Protein AF-A0A5M3Z671-F1 (afdb_monomer)

Foldseek 3Di:
DDPQLVLLLVLLVCLLPDPPDDPPVDDPVLVVVCVVLVQAQPPDFLRGDPDLDSQPDDPDPDDDDDDDPDDPDDDDPPDDDPPPDQGSVNSDDPVSVVSLVVQLVVVCVVPVPSDSVVSNVVSSLSSVLSSCLCPHPLVVVLDVVSVVVVQVVQLVVLCVDPPDDNPPDDDPDDGPPVSSCSVVSSVVVSVVCNVVSNVVVVVVVVVVVVVVVVVVVVVVVVVVCVVVVD

Structure (mmCIF, N/CA/C/O backbone):
data_AF-A0A5M3Z671-F1
#
_entry.id   AF-A0A5M3Z671-F1
#
loop_
_atom_site.group_PDB
_atom_site.id
_atom_site.type_symbol
_atom_site.label_atom_id
_atom_site.label_alt_id
_atom_site.label_comp_id
_atom_site.label_asym_id
_atom_site.label_entity_id
_atom_site.label_seq_id
_atom_site.pdbx_PDB_ins_code
_atom_site.Cartn_x
_atom_site.Cartn_y
_atom_site.Cartn_z
_atom_site.occupancy
_atom_site.B_iso_or_equiv
_atom_site.auth_seq_id
_atom_site.auth_comp_id
_atom_site.auth_asym_id
_atom_site.auth_atom_id
_atom_site.pdbx_PDB_model_num
ATOM 1 N N . MET A 1 1 ? 21.595 8.968 3.523 1.00 54.44 1 MET A N 1
ATOM 2 C CA . MET A 1 1 ? 20.264 8.462 3.904 1.00 54.44 1 MET A CA 1
ATOM 3 C C . MET A 1 1 ? 20.036 7.232 3.055 1.00 54.44 1 MET A C 1
ATOM 5 O O . MET A 1 1 ? 20.144 7.345 1.839 1.00 54.44 1 MET A O 1
ATOM 9 N N . ASP A 1 2 ? 19.855 6.072 3.674 1.00 70.00 2 ASP A N 1
ATOM 10 C CA . ASP A 1 2 ? 19.789 4.802 2.948 1.00 70.00 2 ASP A CA 1
ATOM 11 C C . ASP A 1 2 ? 18.489 4.727 2.131 1.00 70.00 2 ASP A C 1
ATOM 13 O O . ASP A 1 2 ? 17.462 5.267 2.549 1.00 70.00 2 ASP A O 1
ATOM 17 N N . SER A 1 3 ? 18.517 4.065 0.966 1.00 69.62 3 SER A N 1
ATOM 18 C CA . SER A 1 3 ? 17.361 3.972 0.049 1.00 69.62 3 SER A CA 1
ATOM 19 C C . SER A 1 3 ? 16.096 3.452 0.745 1.00 69.62 3 SER A C 1
ATOM 21 O O . SER A 1 3 ? 14.997 3.921 0.460 1.00 69.62 3 SER A O 1
ATOM 23 N N . HIS A 1 4 ? 16.252 2.548 1.715 1.00 70.56 4 HIS A N 1
ATOM 24 C CA . HIS A 1 4 ? 15.152 2.033 2.525 1.00 70.56 4 HIS A CA 1
ATOM 25 C C . HIS A 1 4 ? 14.479 3.113 3.387 1.00 70.56 4 HIS A C 1
ATOM 27 O O . HIS A 1 4 ? 13.254 3.232 3.397 1.00 70.56 4 HIS A O 1
ATOM 33 N N . SER A 1 5 ? 15.275 3.929 4.078 1.00 71.81 5 SER A N 1
ATOM 34 C CA . SER A 1 5 ? 14.780 5.006 4.940 1.00 71.81 5 SER A CA 1
ATOM 35 C C . SER A 1 5 ? 14.094 6.108 4.132 1.00 71.81 5 SER A C 1
ATOM 37 O O . SER A 1 5 ? 13.112 6.692 4.590 1.00 71.81 5 SER A O 1
ATOM 39 N N . GLN A 1 6 ? 14.575 6.369 2.910 1.00 78.38 6 GLN A N 1
ATOM 40 C CA . GLN A 1 6 ? 13.922 7.308 1.998 1.00 78.38 6 GLN A CA 1
ATOM 41 C C . GLN A 1 6 ? 12.546 6.795 1.555 1.00 78.38 6 GLN A C 1
ATOM 43 O O . GLN A 1 6 ? 11.568 7.534 1.635 1.00 78.38 6 GLN A O 1
ATOM 48 N N . ASP A 1 7 ? 12.437 5.521 1.170 1.00 75.56 7 ASP A N 1
ATOM 49 C CA . ASP A 1 7 ? 11.158 4.926 0.765 1.00 75.56 7 ASP A CA 1
ATOM 50 C C . ASP A 1 7 ? 10.122 4.936 1.895 1.00 75.56 7 ASP A C 1
ATOM 52 O O . ASP A 1 7 ? 8.942 5.205 1.659 1.00 75.56 7 ASP A O 1
ATOM 56 N N . GLN A 1 8 ? 10.551 4.656 3.130 1.00 77.62 8 GLN A N 1
ATOM 57 C CA . GLN A 1 8 ? 9.686 4.739 4.309 1.00 77.62 8 GLN A CA 1
ATOM 58 C C . GLN A 1 8 ? 9.223 6.175 4.574 1.00 77.62 8 GLN A C 1
ATOM 60 O O . GLN A 1 8 ? 8.041 6.386 4.841 1.00 77.62 8 GLN A O 1
ATOM 65 N N . SER A 1 9 ? 10.127 7.154 4.474 1.00 84.50 9 SER A N 1
ATOM 66 C CA . SER A 1 9 ? 9.809 8.577 4.644 1.00 84.50 9 SER A CA 1
ATOM 67 C C . SER A 1 9 ? 8.790 9.058 3.608 1.00 84.50 9 SER A C 1
ATOM 69 O O . SER A 1 9 ? 7.786 9.691 3.948 1.00 84.50 9 SER A O 1
ATOM 71 N N . ASP A 1 10 ? 8.990 8.687 2.345 1.00 85.06 10 ASP A N 1
ATOM 72 C CA . ASP A 1 10 ? 8.076 9.040 1.270 1.00 85.06 10 ASP A CA 1
ATOM 73 C C . ASP A 1 10 ? 6.706 8.370 1.437 1.00 85.06 10 ASP A C 1
ATOM 75 O O . ASP A 1 10 ? 5.675 9.022 1.263 1.00 85.06 10 ASP A O 1
ATOM 79 N N . ALA A 1 11 ? 6.677 7.077 1.783 1.00 86.31 11 ALA A N 1
ATOM 80 C CA . ALA A 1 11 ? 5.436 6.350 2.045 1.00 86.31 11 ALA A CA 1
ATOM 81 C C . ALA A 1 11 ? 4.646 6.984 3.196 1.00 86.31 11 ALA A C 1
ATOM 83 O O . ALA A 1 11 ? 3.422 7.089 3.134 1.00 86.31 11 ALA A O 1
ATOM 84 N N . LEU A 1 12 ? 5.351 7.459 4.221 1.00 89.06 12 LEU A N 1
ATOM 85 C CA . LEU A 1 12 ? 4.772 8.142 5.366 1.00 89.06 12 LEU A CA 1
ATOM 86 C C . LEU A 1 12 ? 4.187 9.504 4.977 1.00 89.06 12 LEU A C 1
ATOM 88 O O . LEU A 1 12 ? 3.052 9.819 5.342 1.00 89.06 12 LEU A O 1
ATOM 92 N N . ALA A 1 13 ? 4.921 10.307 4.203 1.00 90.50 13 ALA A N 1
ATOM 93 C CA . ALA A 1 13 ? 4.413 11.568 3.666 1.00 90.50 13 ALA A CA 1
ATOM 94 C C . ALA A 1 13 ? 3.175 11.358 2.777 1.00 90.50 13 ALA A C 1
ATOM 96 O O . ALA A 1 13 ? 2.188 12.091 2.897 1.00 90.50 13 ALA A O 1
ATOM 97 N N . GLU A 1 14 ? 3.206 10.338 1.922 1.00 91.31 14 GLU A N 1
ATOM 98 C CA . GLU A 1 14 ? 2.108 9.980 1.028 1.00 91.31 14 GLU A CA 1
ATOM 99 C C . GLU A 1 14 ? 0.867 9.530 1.812 1.00 91.31 14 GLU A C 1
ATOM 101 O O . GLU A 1 14 ? -0.219 10.062 1.599 1.00 91.31 14 GLU A O 1
ATOM 106 N N . ALA A 1 15 ? 1.016 8.616 2.773 1.00 92.94 15 ALA A N 1
ATOM 107 C CA . ALA A 1 15 ? -0.099 8.100 3.565 1.00 92.94 15 ALA A CA 1
ATOM 108 C C . ALA A 1 15 ? -0.761 9.180 4.431 1.00 92.94 15 ALA A C 1
ATOM 110 O O . ALA A 1 15 ? -1.987 9.281 4.479 1.00 92.94 15 ALA A O 1
ATOM 111 N N . LEU A 1 16 ? 0.033 10.031 5.090 1.00 92.62 16 LEU A N 1
ATOM 112 C CA . LEU A 1 16 ? -0.497 11.091 5.954 1.00 92.62 16 LEU A CA 1
ATOM 113 C C . LEU A 1 16 ? -1.167 12.234 5.176 1.00 92.62 16 LEU A C 1
ATOM 115 O O . LEU A 1 16 ? -1.936 12.996 5.760 1.00 92.62 16 LEU A O 1
ATOM 119 N N . SER A 1 17 ? -0.883 12.367 3.877 1.00 92.38 17 SER A N 1
ATOM 120 C CA . SER A 1 17 ? -1.559 13.313 2.978 1.00 92.38 17 SER A CA 1
ATOM 121 C C . SER A 1 17 ? -2.669 12.667 2.144 1.00 92.38 17 SER A C 1
ATOM 123 O O . SER A 1 17 ? -3.425 13.368 1.470 1.00 92.38 17 SER A O 1
ATOM 125 N N . CYS A 1 18 ? -2.802 11.341 2.192 1.00 91.69 18 CYS A N 1
ATOM 126 C CA . CYS A 1 18 ? -3.768 10.611 1.394 1.00 91.69 18 CYS A CA 1
ATOM 127 C C . CYS A 1 18 ? -5.195 10.820 1.918 1.00 91.69 18 CYS A C 1
ATOM 129 O O . CYS A 1 18 ? -5.519 10.512 3.062 1.00 91.69 18 CYS A O 1
ATOM 131 N N . THR A 1 19 ? -6.069 11.291 1.031 1.00 89.38 19 THR A N 1
ATOM 132 C CA . THR A 1 19 ? -7.510 11.479 1.278 1.00 89.38 19 THR A CA 1
ATOM 133 C C . THR A 1 19 ? -8.377 10.495 0.498 1.00 89.38 19 THR A C 1
ATOM 135 O O . THR A 1 19 ? -9.600 10.521 0.592 1.00 89.38 19 THR A O 1
ATOM 138 N N . THR A 1 20 ? -7.757 9.626 -0.303 1.00 87.06 20 THR A N 1
ATOM 139 C CA . THR A 1 20 ? -8.482 8.739 -1.222 1.00 87.06 20 THR A CA 1
ATOM 140 C C . THR A 1 20 ? -8.691 7.346 -0.638 1.00 87.06 20 THR A C 1
ATOM 142 O O . THR A 1 20 ? -9.612 6.632 -1.041 1.00 87.06 20 THR A O 1
ATOM 145 N N . CYS A 1 21 ? -7.802 6.880 0.239 1.00 90.56 21 CYS A N 1
ATOM 146 C CA . CYS A 1 21 ? -7.889 5.554 0.847 1.00 90.56 21 CYS A CA 1
ATOM 147 C C . CYS A 1 21 ? -9.024 5.501 1.867 1.00 90.56 21 CYS A C 1
ATOM 149 O O . CYS A 1 21 ? -9.072 6.289 2.804 1.00 90.56 21 CYS A O 1
ATOM 151 N N . THR A 1 22 ? -9.914 4.529 1.695 1.00 86.31 22 THR A N 1
ATOM 152 C CA . THR A 1 22 ? -11.041 4.274 2.591 1.00 86.31 22 THR A CA 1
ATOM 153 C C . THR A 1 22 ? -10.920 2.846 3.107 1.00 86.31 22 THR A C 1
ATOM 155 O O . THR A 1 22 ? -11.235 1.897 2.392 1.00 86.31 22 THR A O 1
ATOM 158 N N . LEU A 1 23 ? -10.424 2.682 4.334 1.00 86.88 23 LEU A N 1
ATOM 159 C CA . LEU A 1 23 ? -10.259 1.372 4.975 1.00 86.88 23 LEU A CA 1
ATOM 160 C C . LEU A 1 23 ? -11.557 0.958 5.685 1.00 86.88 23 LEU A C 1
ATOM 162 O O . LEU A 1 23 ? -11.585 0.864 6.914 1.00 86.88 23 LEU A O 1
ATOM 166 N N . THR A 1 24 ? -12.655 0.832 4.935 1.00 83.12 24 THR A N 1
ATOM 167 C CA . THR A 1 24 ? -14.003 0.565 5.480 1.00 83.12 24 THR A CA 1
ATOM 168 C C . THR A 1 24 ? -14.173 -0.867 5.962 1.00 83.12 24 THR A C 1
ATOM 170 O O . THR A 1 24 ? -14.856 -1.09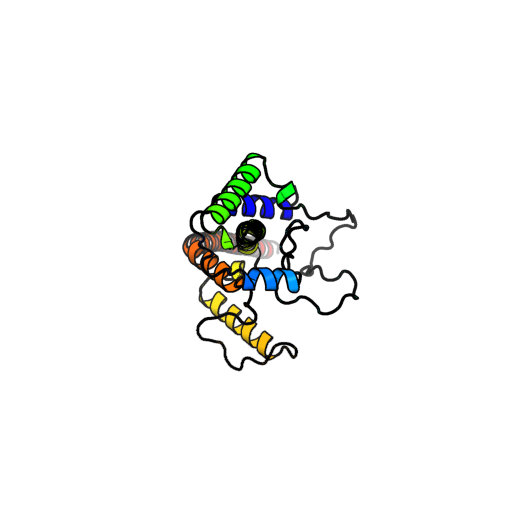4 6.953 1.00 83.12 24 THR A O 1
ATOM 173 N N . ASP A 1 25 ? -13.509 -1.817 5.305 1.00 84.88 25 ASP A N 1
ATOM 174 C CA . ASP A 1 25 ? -13.660 -3.249 5.590 1.00 84.88 25 ASP A CA 1
ATOM 175 C C . ASP A 1 25 ? -12.704 -3.724 6.698 1.00 84.88 25 ASP A C 1
ATOM 177 O O . ASP A 1 25 ? -12.708 -4.889 7.091 1.00 84.88 25 ASP A O 1
ATOM 181 N N . LEU A 1 26 ? -11.855 -2.824 7.206 1.00 88.81 26 LEU A N 1
ATOM 182 C CA . LEU A 1 26 ? -10.914 -3.123 8.275 1.00 88.81 26 LEU A CA 1
ATOM 183 C C . LEU A 1 26 ? -11.657 -3.155 9.617 1.00 88.81 26 LEU A C 1
ATOM 185 O O . LEU A 1 26 ? -12.106 -2.124 10.113 1.00 88.81 26 LEU A O 1
ATOM 189 N N . THR A 1 27 ? -11.775 -4.343 10.208 1.00 90.44 27 THR A N 1
ATOM 190 C CA . THR A 1 27 ? -12.539 -4.576 11.445 1.00 90.44 27 THR A CA 1
ATOM 191 C C . THR A 1 27 ? -11.641 -4.803 12.661 1.00 90.44 27 THR A C 1
ATOM 193 O O . THR A 1 27 ? -10.478 -5.197 12.531 1.00 90.44 27 THR A O 1
ATOM 196 N N . ARG A 1 28 ? -12.207 -4.661 13.871 1.00 89.44 28 ARG A N 1
ATOM 197 C CA . ARG A 1 28 ? -11.523 -5.023 15.129 1.00 89.44 28 ARG A CA 1
ATOM 198 C C . ARG A 1 28 ? -11.064 -6.479 15.150 1.00 89.44 28 ARG A C 1
ATOM 200 O O . ARG A 1 28 ? -10.005 -6.774 15.686 1.00 89.44 28 ARG A O 1
ATOM 207 N N . ALA A 1 29 ? -11.838 -7.382 14.549 1.00 89.94 29 ALA A N 1
ATOM 208 C CA . ALA A 1 29 ? -11.466 -8.790 14.443 1.00 89.94 29 ALA A CA 1
ATOM 209 C C . ALA A 1 29 ? -10.167 -8.975 13.641 1.00 89.94 29 ALA A C 1
ATOM 211 O O . ALA A 1 29 ? -9.304 -9.750 14.044 1.00 89.94 29 ALA A O 1
ATOM 212 N N . THR A 1 30 ? -9.994 -8.208 12.558 1.00 89.38 30 THR A N 1
ATOM 213 C CA . THR A 1 30 ? -8.759 -8.219 11.752 1.00 89.38 30 THR A CA 1
ATOM 214 C C . THR A 1 30 ? -7.570 -7.722 12.574 1.00 89.38 30 THR A C 1
ATOM 216 O O . THR A 1 30 ? -6.525 -8.363 12.600 1.00 89.38 30 THR A O 1
ATOM 219 N N . TYR A 1 31 ? -7.755 -6.624 13.314 1.00 91.31 31 TYR A N 1
ATOM 220 C CA . TYR A 1 31 ? -6.751 -6.095 14.242 1.00 91.31 31 TYR A CA 1
ATOM 221 C C . TYR A 1 31 ? -6.316 -7.122 15.296 1.00 91.31 31 TYR A C 1
ATOM 223 O O . TYR A 1 31 ? -5.123 -7.370 15.455 1.00 91.31 31 TYR A O 1
ATOM 231 N N . LEU A 1 32 ? -7.269 -7.755 15.986 1.00 90.88 32 LEU A N 1
ATOM 232 C CA . LEU A 1 32 ? -6.966 -8.758 17.009 1.00 90.88 32 LEU A CA 1
ATOM 233 C C . LEU A 1 32 ? -6.250 -9.975 16.416 1.00 90.88 32 LEU A C 1
ATOM 235 O O . LEU A 1 32 ? -5.324 -10.494 17.032 1.00 90.88 32 LEU A O 1
ATOM 239 N N . LYS A 1 33 ? -6.629 -10.394 15.203 1.00 89.00 33 LYS A N 1
ATOM 240 C CA . LYS A 1 33 ? -5.937 -11.468 14.487 1.00 89.00 33 LYS A CA 1
ATOM 241 C C . LYS A 1 33 ? -4.485 -11.091 14.172 1.00 89.00 33 LYS A C 1
ATOM 243 O O . LYS A 1 33 ? -3.603 -11.917 14.379 1.00 89.00 33 LYS A O 1
ATOM 248 N N . HIS A 1 34 ? -4.241 -9.860 13.717 1.00 89.62 34 HIS A N 1
ATOM 249 C CA . HIS A 1 34 ? -2.891 -9.362 13.426 1.00 89.62 34 HIS A CA 1
ATOM 250 C C . HIS A 1 34 ? -2.019 -9.195 14.672 1.00 89.62 34 HIS A C 1
ATOM 252 O O . HIS A 1 34 ? -0.811 -9.399 14.608 1.00 89.62 34 HIS A O 1
ATOM 258 N N . LEU A 1 35 ? -2.613 -8.854 15.816 1.00 89.25 35 LEU A N 1
ATOM 259 C CA . LEU A 1 35 ? -1.903 -8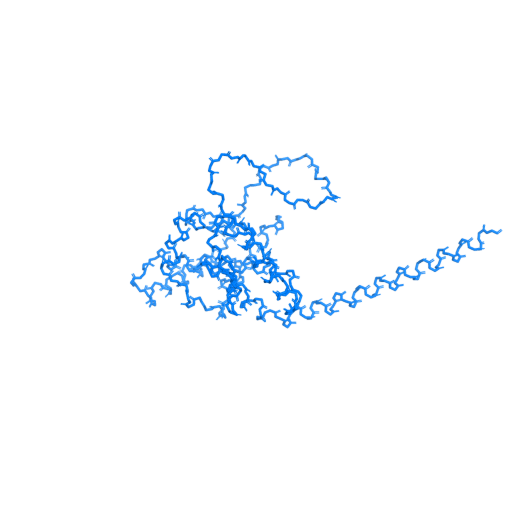.911 17.093 1.00 89.25 35 LEU A CA 1
ATOM 260 C C . LEU A 1 35 ? -1.543 -10.354 17.460 1.00 89.25 35 LEU A C 1
ATOM 262 O O . LEU A 1 35 ? -0.408 -10.636 17.828 1.00 89.25 35 LEU A O 1
ATOM 266 N N . GLN A 1 36 ? -2.510 -11.270 17.359 1.00 88.00 36 GLN A N 1
ATOM 267 C CA . GLN A 1 36 ? -2.347 -12.654 17.799 1.00 88.00 36 GLN A CA 1
ATOM 268 C C . GLN A 1 36 ? -1.292 -13.409 16.989 1.00 88.00 36 GLN A C 1
ATOM 270 O O . GLN A 1 36 ? -0.534 -14.191 17.557 1.00 88.00 36 GLN A O 1
ATOM 275 N N . ASN A 1 37 ? -1.251 -13.200 15.673 1.00 82.94 37 ASN A N 1
ATOM 276 C CA . ASN A 1 37 ? -0.267 -13.853 14.818 1.00 82.94 37 ASN A CA 1
ATOM 277 C C . ASN A 1 37 ? 1.082 -13.118 14.777 1.00 82.94 37 ASN A C 1
ATOM 279 O O . ASN A 1 37 ? 2.002 -13.626 14.155 1.00 82.94 37 ASN A O 1
ATOM 283 N N . GLY A 1 38 ? 1.220 -11.963 15.438 1.00 84.94 38 GLY A N 1
ATOM 284 C CA . GLY A 1 38 ? 2.462 -11.188 15.459 1.00 84.94 38 GLY A CA 1
ATOM 285 C C . GLY A 1 38 ? 2.715 -10.354 14.201 1.00 84.94 38 GLY A C 1
ATOM 286 O O . GLY A 1 38 ? 3.807 -9.810 14.049 1.00 84.94 38 GLY A O 1
ATOM 287 N N . LEU A 1 39 ? 1.729 -10.217 13.305 1.00 86.56 39 LEU A N 1
ATOM 288 C CA . LEU A 1 39 ? 1.848 -9.333 12.144 1.00 86.56 39 LEU A CA 1
ATOM 289 C C . LEU A 1 39 ? 1.886 -7.859 12.519 1.00 86.56 39 LEU A C 1
ATOM 291 O O . LEU A 1 39 ? 2.575 -7.078 11.866 1.00 86.56 39 LEU A O 1
ATOM 295 N N . TYR A 1 40 ? 1.115 -7.483 13.535 1.00 89.50 40 TYR A N 1
ATOM 296 C CA . TYR A 1 40 ? 1.063 -6.130 14.058 1.00 89.50 40 TYR A CA 1
ATOM 297 C C . TYR A 1 40 ? 1.553 -6.122 15.498 1.00 89.50 40 TYR A C 1
ATOM 299 O O . TYR A 1 40 ? 1.034 -6.850 16.342 1.00 89.50 40 TYR A O 1
ATOM 307 N N . ASN A 1 41 ? 2.511 -5.254 15.793 1.00 89.00 41 ASN A N 1
ATOM 308 C CA . ASN A 1 41 ? 2.948 -4.977 17.145 1.00 89.00 41 ASN A CA 1
ATOM 309 C C . ASN A 1 41 ? 3.110 -3.459 17.334 1.00 89.00 41 ASN A C 1
ATOM 311 O O . ASN A 1 41 ? 4.040 -2.875 16.781 1.00 89.00 41 ASN A O 1
ATOM 315 N N . PRO A 1 42 ? 2.254 -2.806 18.143 1.00 86.00 42 PRO A N 1
ATOM 316 C CA . PRO A 1 42 ? 2.282 -1.352 18.325 1.00 86.00 42 PRO A CA 1
ATOM 317 C C . PRO A 1 42 ? 3.524 -0.846 19.078 1.00 86.00 42 PRO A C 1
ATOM 319 O O . PRO A 1 42 ? 3.745 0.365 19.145 1.00 86.00 42 PRO A O 1
ATOM 322 N N . LEU A 1 43 ? 4.296 -1.754 19.686 1.00 84.81 43 LEU A N 1
ATOM 323 C CA . LEU A 1 43 ? 5.554 -1.448 20.367 1.00 84.81 43 LEU A CA 1
ATOM 324 C C . LEU A 1 43 ? 6.763 -1.536 19.430 1.00 84.81 43 LEU A C 1
ATOM 326 O O . LEU A 1 43 ? 7.832 -1.044 19.780 1.00 84.81 43 LEU A O 1
ATOM 330 N N . HIS A 1 44 ? 6.603 -2.161 18.262 1.00 82.31 44 HIS A N 1
ATOM 331 C CA . HIS A 1 44 ? 7.630 -2.178 17.233 1.00 82.31 44 HIS A CA 1
ATOM 332 C C . HIS A 1 44 ? 7.476 -0.993 16.297 1.00 82.31 44 HIS A C 1
ATOM 334 O O . HIS A 1 44 ? 6.395 -0.431 16.115 1.00 82.31 44 HIS A O 1
ATOM 340 N N . ASP A 1 45 ? 8.591 -0.635 15.678 1.00 75.00 45 ASP A N 1
ATOM 341 C CA . ASP A 1 45 ? 8.612 0.387 14.661 1.00 75.00 45 ASP A CA 1
ATOM 342 C C . ASP A 1 45 ? 9.574 -0.035 13.536 1.00 75.00 45 ASP A C 1
ATOM 344 O O . ASP A 1 45 ? 10.782 -0.112 13.771 1.00 75.00 45 ASP A O 1
ATOM 348 N N . PRO A 1 46 ? 9.072 -0.369 12.334 1.00 83.62 46 PRO A N 1
ATOM 349 C CA . PRO A 1 46 ? 7.671 -0.298 11.905 1.00 83.62 46 PRO A CA 1
ATOM 350 C C . PRO A 1 46 ? 6.749 -1.277 12.665 1.00 83.62 46 PRO A C 1
ATOM 352 O O . PRO A 1 46 ? 7.189 -2.358 13.057 1.00 83.62 46 PRO A O 1
ATOM 355 N N . PRO A 1 47 ? 5.465 -0.922 12.868 1.00 86.44 47 PRO A N 1
ATOM 356 C CA . PRO A 1 47 ? 4.542 -1.718 13.674 1.00 86.44 47 PRO A CA 1
ATOM 357 C C . PRO A 1 47 ? 3.990 -2.938 12.930 1.00 86.44 47 PRO A C 1
ATOM 359 O O . PRO A 1 47 ? 3.459 -3.845 13.561 1.00 86.44 47 PRO A O 1
ATOM 362 N N . PHE A 1 48 ? 4.109 -2.977 11.601 1.00 87.44 48 PHE A N 1
ATOM 363 C CA . PHE A 1 48 ? 3.869 -4.180 10.809 1.00 87.44 48 PHE A CA 1
ATOM 364 C C . PHE A 1 48 ? 5.196 -4.820 10.439 1.00 87.44 48 PHE A C 1
ATOM 366 O O . PHE A 1 48 ? 6.123 -4.124 10.013 1.00 87.44 48 PHE A O 1
ATOM 373 N N . THR A 1 49 ? 5.270 -6.142 10.559 1.00 79.50 49 THR A N 1
ATOM 374 C CA . THR A 1 49 ? 6.419 -6.902 10.070 1.00 79.50 49 THR A CA 1
ATOM 375 C C . THR A 1 49 ? 6.545 -6.716 8.559 1.00 79.50 49 THR A C 1
ATOM 377 O O . THR A 1 49 ? 5.615 -6.968 7.792 1.00 79.50 49 THR A O 1
ATOM 380 N N . ILE A 1 50 ? 7.700 -6.211 8.118 1.00 65.19 50 ILE A N 1
ATOM 381 C CA . ILE A 1 50 ? 8.001 -6.068 6.695 1.00 65.19 50 ILE A CA 1
ATOM 382 C C . ILE A 1 50 ? 8.419 -7.445 6.193 1.00 65.19 50 ILE A C 1
ATOM 384 O O . ILE A 1 50 ? 9.592 -7.802 6.224 1.00 65.19 50 ILE A O 1
ATOM 388 N N . THR A 1 51 ? 7.452 -8.233 5.747 1.00 57.53 51 THR A N 1
ATOM 389 C CA . THR A 1 51 ? 7.718 -9.415 4.932 1.00 57.53 51 THR A CA 1
ATOM 390 C C . THR A 1 51 ? 7.040 -9.214 3.578 1.00 57.53 51 THR A C 1
ATOM 392 O O . THR A 1 51 ? 5.956 -8.635 3.476 1.00 57.53 51 THR A O 1
ATOM 395 N N . ASN A 1 52 ? 7.669 -9.692 2.502 1.00 45.72 52 ASN A N 1
ATOM 396 C CA . ASN A 1 52 ? 7.057 -9.663 1.165 1.00 45.72 52 ASN A CA 1
ATOM 397 C C . ASN A 1 52 ? 5.852 -10.620 1.059 1.00 45.72 52 ASN A C 1
ATOM 399 O O . ASN A 1 52 ? 5.091 -10.567 0.090 1.00 45.72 52 ASN A O 1
ATOM 403 N N . ASN A 1 53 ? 5.661 -11.467 2.075 1.00 46.03 53 ASN A N 1
ATOM 404 C CA . ASN A 1 53 ? 4.496 -12.308 2.275 1.00 46.03 53 ASN A CA 1
ATOM 405 C C . ASN A 1 53 ? 4.042 -12.219 3.747 1.00 46.03 53 ASN A C 1
ATOM 407 O O . ASN A 1 53 ? 4.536 -12.996 4.569 1.00 46.03 53 ASN A O 1
ATOM 411 N N . PRO A 1 54 ? 3.121 -11.300 4.102 1.00 43.09 54 PRO A N 1
ATOM 412 C CA . PRO A 1 54 ? 2.669 -11.119 5.486 1.00 43.09 54 PRO A CA 1
ATOM 413 C C . PRO A 1 54 ? 2.040 -12.387 6.080 1.00 43.09 54 PRO A C 1
ATOM 415 O O . PRO A 1 54 ? 1.909 -12.503 7.288 1.00 43.09 54 PRO A O 1
ATOM 418 N N . GLU A 1 55 ? 1.663 -13.375 5.269 1.00 47.41 55 GLU A N 1
ATOM 419 C CA . GLU A 1 55 ? 1.065 -14.611 5.779 1.00 47.41 55 GLU A CA 1
ATOM 420 C C . GLU A 1 55 ? 2.053 -15.791 5.858 1.00 47.41 55 GLU A C 1
ATOM 422 O O . GLU A 1 55 ? 1.730 -16.805 6.468 1.00 47.41 55 GLU A O 1
ATOM 427 N N . ALA A 1 56 ? 3.294 -15.641 5.372 1.00 42.81 56 ALA A N 1
ATOM 428 C CA . ALA A 1 56 ? 4.388 -16.572 5.670 1.00 42.81 56 ALA A CA 1
ATOM 429 C C . ALA A 1 56 ? 5.074 -16.180 6.985 1.00 42.81 56 ALA A C 1
ATOM 431 O O . ALA A 1 56 ? 6.232 -15.769 7.006 1.00 42.81 56 ALA A O 1
ATOM 432 N N . LEU A 1 57 ? 4.348 -16.277 8.098 1.00 39.38 57 LEU A N 1
ATOM 433 C CA . LEU A 1 57 ? 4.998 -16.339 9.402 1.00 39.38 57 LEU A CA 1
ATOM 434 C C . LEU A 1 57 ? 5.287 -17.809 9.727 1.00 39.38 57 LEU A C 1
ATOM 436 O O . LEU A 1 57 ? 4.357 -18.620 9.730 1.00 39.38 57 LEU A O 1
ATOM 440 N N . PRO A 1 58 ? 6.548 -18.180 10.006 1.00 34.97 58 PRO A N 1
ATOM 441 C CA . PRO A 1 58 ? 6.863 -19.530 10.425 1.00 34.97 58 PRO A CA 1
ATOM 442 C C . PRO A 1 58 ? 6.291 -19.750 11.827 1.00 34.97 58 PRO A C 1
ATOM 444 O O . PRO A 1 58 ? 6.673 -19.080 12.789 1.00 34.97 58 PRO A O 1
ATOM 447 N N . LEU A 1 59 ? 5.413 -20.745 11.975 1.00 34.72 59 LEU A N 1
ATOM 448 C CA . LEU A 1 59 ? 5.298 -21.457 13.245 1.00 34.72 59 LEU A CA 1
ATOM 449 C C . LEU A 1 59 ? 6.639 -22.163 13.490 1.00 34.72 59 LEU A C 1
ATOM 451 O O . LEU A 1 59 ? 6.792 -23.325 13.139 1.00 34.72 59 LEU A O 1
ATOM 455 N N . SER A 1 60 ? 7.624 -21.453 14.033 1.00 31.66 60 SER A N 1
ATOM 456 C CA . SER A 1 60 ? 8.661 -21.981 14.924 1.00 31.66 60 SER A CA 1
ATOM 457 C C . SER A 1 60 ? 9.729 -20.913 15.141 1.00 31.66 60 SER A C 1
ATOM 459 O O . SER A 1 60 ? 10.534 -20.603 14.265 1.00 31.66 60 SER A O 1
ATOM 461 N N . SER A 1 61 ? 9.774 -20.395 16.366 1.00 37.44 61 SER A N 1
ATOM 462 C CA . SER A 1 61 ? 11.027 -19.971 16.973 1.00 37.44 61 SER A CA 1
ATOM 463 C C . SER A 1 61 ? 12.014 -21.139 16.909 1.00 37.44 61 SER A C 1
ATOM 465 O O . SER A 1 61 ? 11.842 -22.087 17.672 1.00 37.44 61 SER A O 1
ATOM 467 N N . SER A 1 62 ? 13.002 -21.073 16.008 1.00 32.06 62 SER A N 1
ATOM 468 C CA . SER A 1 62 ? 14.350 -21.670 16.124 1.00 32.06 62 SER A CA 1
ATOM 469 C C . SER A 1 62 ? 14.965 -22.036 14.761 1.00 32.06 62 SER A C 1
ATOM 471 O O . SER A 1 62 ? 15.354 -23.180 14.560 1.00 32.06 62 SER A O 1
ATOM 473 N N . LEU A 1 63 ? 15.141 -21.077 13.850 1.00 31.25 63 LEU A N 1
ATOM 474 C CA . LEU A 1 63 ? 16.240 -21.098 12.872 1.00 31.25 63 LEU A CA 1
ATOM 475 C C . LEU A 1 63 ? 16.735 -19.655 12.676 1.00 31.25 63 LEU A C 1
ATOM 477 O O . LEU A 1 63 ? 15.946 -18.719 12.744 1.00 31.25 63 LEU A O 1
ATOM 481 N N . GLY A 1 64 ? 18.055 -19.490 12.573 1.00 28.05 64 GLY A N 1
ATOM 482 C CA . GLY A 1 64 ? 18.763 -18.204 12.568 1.00 28.05 64 GLY A CA 1
ATOM 483 C C . GLY A 1 64 ? 18.516 -17.313 11.335 1.00 28.05 64 GLY A C 1
ATOM 484 O O . GLY A 1 64 ? 17.615 -17.579 10.547 1.00 28.05 64 GLY A O 1
ATOM 485 N N . PRO A 1 65 ? 19.303 -16.232 11.177 1.00 40.94 65 PRO A N 1
ATOM 486 C CA . PRO A 1 65 ? 19.025 -15.155 10.229 1.00 40.94 65 PRO A CA 1
ATOM 487 C C . PRO A 1 65 ? 19.415 -15.537 8.793 1.00 40.94 65 PRO A C 1
ATOM 489 O O . PRO A 1 65 ? 20.589 -15.458 8.449 1.00 40.94 65 PRO A O 1
ATOM 492 N N . LEU A 1 66 ? 18.437 -15.931 7.976 1.00 39.50 66 LEU A N 1
ATOM 493 C CA . LEU A 1 66 ? 18.497 -16.139 6.518 1.00 39.50 66 LEU A CA 1
ATOM 494 C C . LEU A 1 66 ? 17.046 -15.936 6.007 1.00 39.50 66 LEU A C 1
ATOM 496 O O . LEU A 1 66 ? 16.125 -16.410 6.663 1.00 39.50 66 LEU A O 1
ATOM 500 N N . ASP A 1 67 ? 16.711 -15.160 4.974 1.00 34.91 67 ASP A N 1
ATOM 501 C CA . ASP A 1 67 ? 17.393 -14.935 3.701 1.00 34.91 67 ASP A CA 1
ATOM 502 C C . ASP A 1 67 ? 17.289 -13.465 3.240 1.00 34.91 67 ASP A C 1
ATOM 504 O O . ASP A 1 67 ? 16.197 -12.912 3.083 1.00 34.91 67 ASP A O 1
ATOM 508 N N . ASP A 1 68 ? 18.440 -12.847 2.970 1.00 39.44 68 ASP A N 1
ATOM 509 C CA . ASP A 1 68 ? 18.529 -11.765 1.993 1.00 39.44 68 ASP A CA 1
ATOM 510 C C . ASP A 1 68 ? 18.429 -12.411 0.600 1.00 39.44 68 ASP A C 1
ATOM 512 O O . ASP A 1 68 ? 19.388 -13.022 0.124 1.00 39.44 68 ASP A O 1
ATOM 516 N N . ASP A 1 69 ? 17.275 -12.278 -0.059 1.00 36.12 69 ASP A N 1
ATOM 517 C CA . ASP A 1 69 ? 17.100 -12.604 -1.481 1.00 36.12 69 ASP A CA 1
ATOM 518 C C . ASP A 1 69 ? 17.915 -11.617 -2.342 1.00 36.12 69 ASP A C 1
ATOM 520 O O . ASP A 1 69 ? 17.408 -10.655 -2.927 1.00 36.12 69 ASP A O 1
ATOM 524 N N . VAL A 1 70 ? 19.228 -11.840 -2.388 1.00 36.47 70 VAL A N 1
ATOM 525 C CA . VAL A 1 70 ? 20.174 -11.176 -3.283 1.00 36.47 70 VAL A CA 1
ATOM 526 C C . VAL A 1 70 ? 20.097 -11.853 -4.651 1.00 36.47 70 VAL A C 1
ATOM 528 O O . VAL A 1 70 ? 20.366 -13.045 -4.790 1.00 36.47 70 VAL A O 1
ATOM 531 N N . ALA A 1 71 ? 19.774 -11.079 -5.690 1.00 34.84 71 ALA A N 1
ATOM 532 C CA . ALA A 1 71 ? 20.020 -11.485 -7.072 1.00 34.84 71 ALA A CA 1
ATOM 533 C C . ALA A 1 71 ? 21.521 -11.799 -7.250 1.00 34.84 71 ALA A C 1
ATOM 535 O O . ALA A 1 71 ? 22.353 -10.998 -6.810 1.00 34.84 71 ALA A O 1
ATOM 536 N N . PRO A 1 72 ? 21.908 -12.920 -7.883 1.00 42.12 72 PRO A N 1
ATOM 537 C CA . PRO A 1 72 ? 23.310 -13.278 -7.998 1.00 42.12 72 PRO A CA 1
ATOM 538 C C . PRO A 1 72 ? 23.938 -12.381 -9.067 1.00 42.12 72 PRO A C 1
ATOM 540 O O . PRO A 1 72 ? 23.751 -12.659 -10.242 1.00 42.12 72 PRO A O 1
ATOM 543 N N . ASP A 1 73 ? 24.564 -11.265 -8.666 1.00 37.97 73 ASP A N 1
ATOM 544 C CA . ASP A 1 73 ? 25.739 -10.675 -9.352 1.00 37.97 73 ASP A CA 1
ATOM 545 C C . ASP A 1 73 ? 26.307 -9.373 -8.742 1.00 37.97 73 ASP A C 1
ATOM 547 O O . ASP A 1 73 ? 26.975 -8.594 -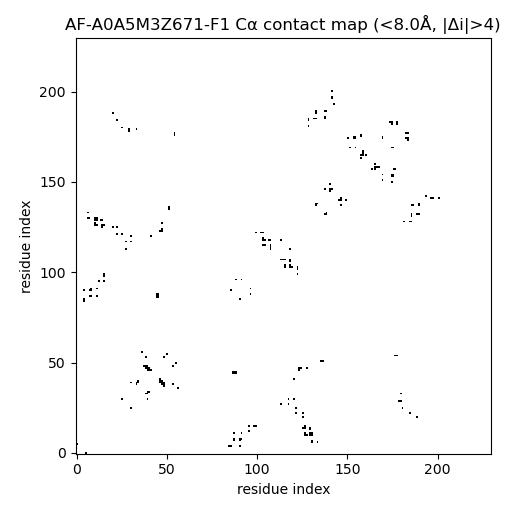9.420 1.00 37.97 73 ASP A O 1
ATOM 551 N N . THR A 1 74 ? 26.172 -9.133 -7.435 1.00 38.38 74 THR A N 1
ATOM 552 C CA . THR A 1 74 ? 27.011 -8.112 -6.773 1.00 38.38 74 THR A CA 1
ATOM 553 C C . THR A 1 74 ? 27.385 -8.539 -5.364 1.00 38.38 74 THR A C 1
ATOM 555 O O . THR A 1 74 ? 26.552 -8.523 -4.466 1.00 38.38 74 THR A O 1
ATOM 558 N N . ILE A 1 75 ? 28.656 -8.898 -5.169 1.00 39.09 75 ILE A N 1
ATOM 559 C CA . ILE A 1 75 ? 29.279 -9.049 -3.849 1.00 39.09 75 ILE A CA 1
ATOM 560 C C . ILE A 1 75 ? 29.256 -7.667 -3.166 1.00 39.09 75 ILE A C 1
ATOM 562 O O . ILE A 1 75 ? 29.908 -6.753 -3.681 1.00 39.09 75 ILE A O 1
ATOM 566 N N . PRO A 1 76 ? 28.561 -7.461 -2.031 1.00 38.09 76 PRO A N 1
ATOM 567 C CA . PRO A 1 76 ? 28.745 -6.250 -1.244 1.00 38.09 76 PRO A CA 1
ATOM 568 C C . PRO A 1 76 ? 30.088 -6.357 -0.506 1.00 38.09 76 PRO A C 1
ATOM 570 O O . PRO A 1 76 ? 30.405 -7.425 0.026 1.00 38.09 76 PRO A O 1
ATOM 573 N N . PRO A 1 77 ? 30.902 -5.289 -0.450 1.00 37.75 77 PRO A N 1
ATOM 574 C CA . PRO A 1 77 ? 32.135 -5.320 0.315 1.00 37.75 77 PRO A CA 1
ATOM 575 C C . PRO A 1 77 ? 31.813 -5.499 1.800 1.00 37.75 77 PRO A C 1
ATOM 577 O O . PRO A 1 77 ? 30.942 -4.836 2.361 1.00 37.75 77 PRO A O 1
ATOM 580 N N . THR A 1 78 ? 32.549 -6.416 2.417 1.00 42.62 78 THR A N 1
ATOM 581 C CA . THR A 1 78 ? 32.546 -6.759 3.836 1.00 42.62 78 THR A CA 1
ATOM 582 C C . THR A 1 78 ? 32.655 -5.495 4.692 1.00 42.62 78 THR A C 1
ATOM 584 O O . THR A 1 78 ? 33.709 -4.869 4.779 1.00 42.62 78 THR A O 1
ATOM 587 N N . GLY A 1 79 ? 31.545 -5.111 5.313 1.00 33.50 79 GLY A N 1
ATOM 588 C CA . GLY A 1 79 ? 31.424 -3.909 6.130 1.00 33.50 79 GLY A CA 1
ATOM 589 C C . GLY A 1 79 ? 30.137 -3.960 6.937 1.00 33.50 79 GLY A C 1
ATOM 590 O O . GLY A 1 79 ? 29.251 -3.136 6.752 1.00 33.50 79 GLY A O 1
ATOM 591 N N . THR A 1 80 ? 30.000 -4.985 7.777 1.00 40.53 80 THR A N 1
ATOM 592 C CA . THR A 1 80 ? 28.824 -5.225 8.615 1.00 40.53 80 THR A CA 1
ATOM 593 C C . THR A 1 80 ? 28.694 -4.140 9.687 1.00 40.53 80 THR A C 1
ATOM 595 O O . THR A 1 80 ? 29.160 -4.297 10.813 1.00 40.53 80 THR A O 1
ATOM 598 N N . THR A 1 81 ? 28.041 -3.028 9.360 1.00 32.78 81 THR A N 1
ATOM 599 C CA . THR A 1 81 ? 27.299 -2.255 10.361 1.00 32.78 81 THR A CA 1
ATOM 600 C C . THR A 1 81 ? 25.948 -2.935 10.574 1.00 32.78 81 THR A C 1
ATOM 602 O O . THR A 1 81 ? 25.260 -3.191 9.585 1.00 32.78 81 THR A O 1
ATOM 605 N N . PRO A 1 82 ? 25.531 -3.236 11.819 1.00 38.28 82 PRO A N 1
ATOM 606 C CA . PRO A 1 82 ? 24.172 -3.685 12.085 1.00 38.28 82 PRO A CA 1
ATOM 607 C C . PRO A 1 82 ? 23.228 -2.570 11.634 1.00 38.28 82 PRO A C 1
ATOM 609 O O . PRO A 1 82 ? 23.174 -1.506 12.250 1.00 38.28 82 PRO A O 1
ATOM 612 N N . HIS A 1 83 ? 22.542 -2.775 10.514 1.00 40.56 83 HIS A N 1
ATOM 613 C CA . HIS A 1 83 ? 21.514 -1.860 10.050 1.00 40.56 83 HIS A CA 1
ATOM 614 C C . HIS A 1 83 ? 20.356 -1.932 11.043 1.00 40.56 83 HIS A C 1
ATOM 616 O O . HIS A 1 83 ? 19.535 -2.841 10.985 1.00 40.56 83 HIS A O 1
ATOM 622 N N . THR A 1 84 ? 20.295 -0.993 11.983 1.00 41.66 84 THR A N 1
ATOM 623 C CA . THR A 1 84 ? 19.070 -0.738 12.741 1.00 41.66 84 THR A CA 1
ATOM 624 C C . THR A 1 84 ? 18.055 -0.201 11.731 1.00 41.66 84 THR A C 1
ATOM 626 O O . THR A 1 84 ? 18.283 0.892 11.203 1.00 41.66 84 THR A O 1
ATOM 629 N N . PRO A 1 85 ? 16.985 -0.937 11.378 1.00 45.94 85 PRO A N 1
ATOM 630 C CA . PRO A 1 85 ? 16.035 -0.446 10.395 1.00 45.94 85 PRO A CA 1
ATOM 631 C C . PRO A 1 85 ? 15.425 0.846 10.935 1.00 45.94 85 PRO A C 1
ATOM 633 O O . PRO A 1 85 ? 14.874 0.876 12.035 1.00 45.94 85 PRO A O 1
ATOM 636 N N . ALA A 1 86 ? 15.584 1.933 10.178 1.00 48.19 86 ALA A N 1
ATOM 637 C CA . ALA A 1 86 ? 14.942 3.192 10.502 1.00 48.19 86 ALA A CA 1
ATOM 638 C C . ALA A 1 86 ? 13.431 2.958 10.623 1.00 48.19 86 ALA A C 1
ATOM 640 O O . ALA A 1 86 ? 12.804 2.232 9.847 1.00 48.19 86 ALA A O 1
ATOM 641 N N . SER A 1 87 ? 12.875 3.538 11.670 1.00 60.72 87 SER A N 1
ATOM 642 C CA . SER A 1 87 ? 11.542 3.264 12.169 1.00 60.72 87 SER A CA 1
ATOM 643 C C . SER A 1 87 ? 10.607 4.399 11.711 1.00 60.72 87 SER A C 1
ATOM 645 O O . SER A 1 87 ? 11.061 5.542 11.616 1.00 60.72 87 SER A O 1
ATOM 647 N N . TYR A 1 88 ? 9.330 4.155 11.394 1.00 68.88 88 TYR A N 1
ATOM 648 C CA . TYR A 1 88 ? 8.415 5.208 10.923 1.00 68.88 88 TYR A CA 1
ATOM 649 C C . TYR A 1 88 ? 8.384 6.405 11.873 1.00 68.88 88 TYR A C 1
ATOM 651 O O . TYR A 1 88 ? 8.499 7.537 11.415 1.00 68.88 88 TYR A O 1
ATOM 659 N N . SER A 1 89 ? 8.298 6.172 13.182 1.00 74.19 89 SER A N 1
ATOM 660 C CA . SER A 1 89 ? 8.263 7.232 14.198 1.00 74.19 89 SER A CA 1
ATOM 661 C C . SER A 1 89 ? 9.572 8.018 14.241 1.00 74.19 89 SER A C 1
ATOM 663 O O . SER A 1 89 ? 9.537 9.234 14.397 1.00 74.19 89 SER A O 1
ATOM 665 N N . SER A 1 90 ? 10.719 7.355 14.048 1.00 76.25 90 SER A N 1
ATOM 666 C CA . SER A 1 90 ? 12.024 8.030 13.966 1.00 76.25 90 SER A CA 1
ATOM 667 C C . SER A 1 90 ? 12.175 8.892 12.708 1.00 76.25 90 SER A C 1
ATOM 669 O O . SER A 1 90 ? 12.910 9.877 12.718 1.00 76.25 90 SER A O 1
ATOM 671 N N . LEU A 1 91 ? 11.459 8.540 11.634 1.00 78.19 91 LEU A N 1
ATOM 672 C CA . LEU A 1 91 ? 11.455 9.257 10.359 1.00 78.19 91 LEU A CA 1
ATOM 673 C C . LEU A 1 91 ? 10.399 10.373 10.300 1.00 78.19 91 LEU A C 1
ATOM 675 O O . LEU A 1 91 ? 10.440 11.201 9.388 1.00 78.19 91 LEU A O 1
ATOM 679 N N . MET A 1 92 ? 9.454 10.425 11.246 1.00 84.44 92 MET A N 1
ATOM 680 C CA . MET A 1 92 ? 8.425 11.465 11.277 1.00 84.44 92 MET A CA 1
ATOM 681 C C . MET A 1 92 ? 9.018 12.822 11.652 1.00 84.44 92 MET A C 1
ATOM 683 O O . MET A 1 92 ? 9.542 13.027 12.745 1.00 84.44 92 MET A O 1
ATOM 687 N N . THR A 1 93 ? 8.813 13.813 10.789 1.00 87.62 93 THR A N 1
ATOM 688 C CA . THR A 1 93 ? 8.960 15.217 11.186 1.00 87.62 93 THR A CA 1
ATOM 689 C C . THR A 1 93 ? 7.895 15.589 12.231 1.00 87.62 93 THR A C 1
ATOM 691 O O . THR A 1 93 ? 6.806 15.004 12.237 1.00 87.62 93 THR A O 1
ATOM 694 N N . PRO A 1 94 ? 8.112 16.631 13.057 1.00 89.25 94 PRO A N 1
ATOM 695 C CA . PRO A 1 94 ? 7.111 17.083 14.034 1.00 89.25 94 PRO A CA 1
ATOM 696 C C . PRO A 1 94 ? 5.735 17.387 13.412 1.00 89.25 94 PRO A C 1
ATOM 698 O O . PRO A 1 94 ? 4.685 17.109 13.996 1.00 89.25 94 PRO A O 1
ATOM 701 N N . SER A 1 95 ? 5.730 17.904 12.178 1.00 88.81 95 SER A N 1
ATOM 702 C CA . SER A 1 95 ? 4.502 18.161 11.419 1.00 88.81 95 SER A CA 1
ATOM 703 C C . SER A 1 95 ? 3.757 16.875 11.038 1.00 88.81 95 SER A C 1
ATOM 705 O O . SER A 1 95 ? 2.529 16.827 11.102 1.00 88.81 95 SER A O 1
ATOM 707 N N . GLN A 1 96 ? 4.486 15.818 10.669 1.00 91.69 96 GLN A N 1
ATOM 708 C CA . GLN A 1 96 ? 3.916 14.514 10.335 1.00 91.69 96 GLN A CA 1
ATOM 709 C C . GLN A 1 96 ? 3.383 13.820 11.585 1.00 91.69 96 GLN A C 1
ATOM 711 O O . GLN A 1 96 ? 2.270 13.307 11.542 1.00 91.69 96 GLN A O 1
ATOM 716 N N . LEU A 1 97 ? 4.104 13.896 12.705 1.00 90.44 97 LEU A N 1
ATOM 717 C CA . LEU A 1 97 ? 3.637 13.373 13.988 1.00 90.44 97 LEU A CA 1
ATOM 718 C C . LEU A 1 97 ? 2.316 14.033 14.419 1.00 90.44 97 LEU A C 1
ATOM 720 O O . LEU A 1 97 ? 1.375 13.359 14.830 1.00 90.44 97 LEU A O 1
ATOM 724 N N . THR A 1 98 ? 2.201 15.351 14.232 1.00 91.75 98 THR A N 1
ATOM 725 C CA . THR A 1 98 ? 0.952 16.084 14.497 1.00 91.75 98 THR A CA 1
ATOM 726 C C . THR A 1 98 ? -0.196 15.576 13.618 1.00 91.75 98 THR A C 1
ATOM 728 O O . THR A 1 98 ? -1.293 15.331 14.120 1.00 91.75 98 THR A O 1
ATOM 731 N N . ARG A 1 99 ? 0.043 15.361 12.314 1.00 92.69 99 ARG A N 1
ATOM 732 C CA . ARG A 1 99 ? -0.975 14.797 11.405 1.00 92.69 99 ARG A CA 1
ATOM 733 C C . ARG A 1 99 ? -1.352 13.366 11.772 1.00 92.69 99 ARG A C 1
ATOM 735 O O . ARG A 1 99 ? -2.533 13.040 11.731 1.00 92.69 99 ARG A O 1
ATOM 742 N N . TYR A 1 100 ? -0.380 12.540 12.149 1.00 93.06 100 TYR A N 1
ATOM 743 C CA . TYR A 1 100 ? -0.614 11.177 12.617 1.00 93.06 100 TYR A CA 1
ATOM 744 C C . TYR A 1 100 ? -1.569 11.178 13.815 1.00 93.06 100 TYR A C 1
ATOM 746 O O . TYR A 1 100 ? -2.628 10.555 13.764 1.00 93.06 100 TYR A O 1
ATOM 754 N N . HIS A 1 101 ? -1.264 11.961 14.854 1.00 92.62 101 HIS A N 1
ATOM 755 C CA . HIS A 1 101 ? -2.132 12.069 16.027 1.00 92.62 101 HIS A CA 1
ATOM 756 C C . HIS A 1 101 ? -3.509 12.650 15.694 1.00 92.62 101 HIS A C 1
ATOM 758 O O . HIS A 1 101 ? -4.508 12.170 16.226 1.00 92.62 101 HIS A O 1
ATOM 764 N N . ALA A 1 102 ? -3.591 13.624 14.783 1.00 92.81 102 ALA A N 1
ATOM 765 C CA . ALA A 1 102 ? -4.869 14.158 14.319 1.00 92.81 102 ALA A CA 1
ATOM 766 C C . ALA A 1 102 ? -5.719 13.095 13.595 1.00 92.81 102 ALA A C 1
ATOM 768 O O . ALA A 1 102 ? -6.928 13.028 13.813 1.00 92.81 102 ALA A O 1
ATOM 769 N N . GLN A 1 103 ? -5.106 12.229 12.779 1.00 92.50 103 GLN A N 1
ATOM 770 C CA . GLN A 1 103 ? -5.802 11.107 12.141 1.00 92.50 103 GLN A CA 1
ATOM 771 C C . GLN A 1 103 ? -6.283 10.078 13.171 1.00 92.50 103 GLN A C 1
ATOM 773 O O . GLN A 1 103 ? -7.437 9.660 13.104 1.00 92.50 103 GLN A O 1
ATOM 778 N N . VAL A 1 104 ? -5.449 9.716 14.154 1.00 92.81 104 VAL A N 1
ATOM 779 C CA . VAL A 1 104 ? -5.859 8.820 15.251 1.00 92.81 104 VAL A CA 1
ATOM 780 C C . VAL A 1 104 ? -7.041 9.417 16.018 1.00 92.81 104 VAL A C 1
ATOM 782 O O . VAL A 1 104 ? -8.054 8.745 16.195 1.00 92.81 104 VAL A O 1
ATOM 785 N N . ALA A 1 105 ? -6.958 10.690 16.416 1.00 92.69 105 ALA A N 1
ATOM 786 C CA . ALA A 1 105 ? -8.032 11.382 17.128 1.00 92.69 105 ALA A CA 1
ATOM 787 C C . ALA A 1 105 ? -9.331 11.441 16.309 1.00 92.69 105 ALA A C 1
ATOM 789 O O . ALA A 1 105 ? -10.412 11.241 16.859 1.00 92.69 105 ALA A O 1
ATOM 790 N N . SER A 1 106 ? -9.226 11.653 14.993 1.00 91.75 106 SER A N 1
ATOM 791 C CA . SER A 1 106 ? -10.369 11.594 14.080 1.00 91.75 106 SER A CA 1
ATOM 792 C C . SER A 1 106 ? -11.014 10.205 14.073 1.00 91.75 106 SER A C 1
ATOM 794 O O . SER A 1 106 ? -12.226 10.091 14.214 1.00 91.75 106 SER A O 1
ATOM 796 N N . TYR A 1 107 ? -10.241 9.121 13.986 1.00 90.25 107 TYR A N 1
ATOM 797 C CA . TYR A 1 107 ? -10.820 7.774 14.041 1.00 90.25 107 TYR A CA 1
ATOM 798 C C . TYR A 1 107 ? -11.504 7.478 15.380 1.00 90.25 107 TYR A C 1
ATOM 800 O O . TYR A 1 107 ? -12.583 6.888 15.386 1.00 90.25 107 TYR A O 1
ATOM 808 N N . VAL A 1 108 ? -10.917 7.919 16.495 1.00 91.81 108 VAL A N 1
ATOM 809 C CA . VAL A 1 108 ? -11.518 7.762 17.830 1.00 91.81 108 VAL A CA 1
ATOM 810 C C . VAL A 1 108 ? -12.828 8.540 17.949 1.00 91.81 108 VAL A C 1
ATOM 812 O O . VAL A 1 108 ? -13.774 8.037 18.548 1.00 91.81 108 VAL A O 1
ATOM 815 N N . SER A 1 109 ? -12.917 9.745 17.376 1.00 90.06 109 SER A N 1
ATOM 816 C CA . SER A 1 109 ? -14.147 10.542 17.437 1.00 90.06 109 SER A CA 1
ATOM 817 C C . SER A 1 109 ? -15.276 9.960 16.585 1.00 90.06 109 SER A C 1
ATOM 819 O O . SER A 1 109 ? -16.435 10.030 16.988 1.00 90.06 109 SER A O 1
ATOM 821 N N . HIS A 1 110 ? -14.949 9.360 15.437 1.00 85.75 110 HIS A N 1
ATOM 822 C CA . HIS A 1 110 ? -15.933 8.704 14.574 1.00 85.75 110 HIS A CA 1
ATOM 823 C C . HIS A 1 110 ? -16.414 7.364 15.141 1.00 85.75 110 HIS A C 1
ATOM 825 O O . HIS A 1 110 ? -17.546 6.968 14.873 1.00 85.75 110 HIS A O 1
ATOM 831 N N . ASP A 1 111 ? -15.569 6.663 15.900 1.00 81.00 111 ASP A N 1
ATOM 832 C CA . ASP A 1 111 ? -15.883 5.343 16.440 1.00 81.00 111 ASP A CA 1
ATOM 833 C C . ASP A 1 111 ? -15.310 5.136 17.859 1.00 81.00 111 ASP A C 1
ATOM 835 O O . ASP A 1 111 ? -14.323 4.414 18.060 1.00 81.00 111 ASP A O 1
ATOM 839 N N . PRO A 1 112 ? -15.933 5.760 18.877 1.00 78.56 112 PRO A N 1
ATOM 840 C CA . PRO A 1 112 ? -15.437 5.708 20.250 1.00 78.56 112 PRO A CA 1
ATOM 841 C C . PRO A 1 112 ? -15.524 4.305 20.867 1.00 78.56 112 PRO A C 1
ATOM 843 O O . PRO A 1 112 ? -14.791 4.005 21.809 1.00 78.56 112 PRO A O 1
ATOM 846 N N . ALA A 1 113 ? -16.372 3.420 20.330 1.00 79.75 113 ALA A N 1
ATOM 847 C CA . ALA A 1 113 ? -16.546 2.056 20.831 1.00 79.75 113 ALA A CA 1
ATOM 848 C C . ALA A 1 113 ? -15.295 1.185 20.627 1.00 79.75 113 ALA A C 1
ATOM 850 O O . ALA A 1 113 ? -15.076 0.219 21.359 1.00 79.75 113 ALA A O 1
ATOM 851 N N . HIS A 1 114 ? -14.458 1.524 19.644 1.00 78.25 114 HIS A N 1
ATOM 852 C CA . HIS A 1 114 ? -13.313 0.706 19.267 1.00 78.25 114 HIS A CA 1
ATOM 853 C C . HIS A 1 114 ? -11.985 1.130 19.915 1.00 78.25 114 HIS A C 1
ATOM 855 O O . HIS A 1 114 ? -11.004 0.386 19.827 1.00 78.25 114 HIS A O 1
ATOM 861 N N . GLY A 1 115 ? -11.969 2.233 20.666 1.00 86.00 115 GLY A N 1
ATOM 862 C CA . GLY A 1 115 ? -10.819 2.667 21.459 1.00 86.00 115 GLY A CA 1
ATOM 863 C C . GLY A 1 115 ? -9.623 3.167 20.636 1.00 86.00 115 GLY A C 1
ATOM 864 O O . GLY A 1 115 ? -9.574 3.071 19.409 1.00 86.00 115 GLY A O 1
ATOM 865 N N . VAL A 1 116 ? -8.635 3.720 21.344 1.00 89.94 116 VAL A N 1
ATOM 866 C CA . VAL A 1 116 ? -7.468 4.386 20.739 1.00 89.94 116 VAL A CA 1
ATOM 867 C C . VAL A 1 116 ? -6.552 3.402 20.006 1.00 89.94 116 VAL A C 1
ATOM 869 O O . VAL A 1 116 ? -6.031 3.738 18.945 1.00 89.94 116 VAL A O 1
ATOM 872 N N . ASP A 1 117 ? -6.398 2.174 20.506 1.00 90.38 117 ASP A N 1
ATOM 873 C CA . ASP A 1 117 ? -5.477 1.194 19.913 1.00 90.38 117 ASP A CA 1
ATOM 874 C C . ASP A 1 117 ? -5.908 0.760 18.510 1.00 90.38 117 ASP A C 1
ATOM 876 O O . ASP A 1 117 ? -5.084 0.643 17.604 1.00 90.38 117 ASP A O 1
ATOM 880 N N . PHE A 1 118 ? -7.215 0.580 18.296 1.00 92.00 118 PHE A N 1
ATOM 881 C CA . PHE A 1 118 ? -7.729 0.243 16.974 1.00 92.00 118 PHE A CA 1
ATOM 882 C C . PHE A 1 118 ? -7.611 1.425 16.006 1.00 92.00 118 PHE A C 1
ATOM 884 O O . PHE A 1 118 ? -7.248 1.240 14.846 1.00 92.00 118 PHE A O 1
ATOM 891 N N . ALA A 1 119 ? -7.863 2.649 16.477 1.00 92.31 119 ALA A N 1
ATOM 892 C CA . ALA A 1 119 ? -7.644 3.856 15.684 1.00 92.31 119 ALA A CA 1
ATOM 893 C C . ALA A 1 119 ? -6.174 3.995 15.256 1.00 92.31 119 ALA A C 1
ATOM 895 O O . ALA A 1 119 ? -5.898 4.272 14.088 1.00 92.31 119 ALA A O 1
ATOM 896 N N . ARG A 1 120 ? -5.237 3.730 16.175 1.00 92.38 120 ARG A N 1
ATOM 897 C CA . ARG A 1 120 ? -3.799 3.692 15.893 1.00 92.38 120 ARG A CA 1
ATOM 898 C C . ARG A 1 120 ? -3.464 2.641 14.837 1.00 92.38 120 ARG A C 1
ATOM 900 O O . ARG A 1 120 ? -2.866 2.972 13.817 1.00 92.38 120 ARG A O 1
ATOM 907 N N . TYR A 1 121 ? -3.959 1.419 15.024 1.00 92.88 121 TYR A N 1
ATOM 908 C CA . TYR A 1 121 ? -3.807 0.328 14.065 1.00 92.88 121 TYR A CA 1
ATOM 909 C C . TYR A 1 121 ? -4.282 0.709 12.656 1.00 92.88 121 TYR A C 1
ATOM 911 O O . TYR A 1 121 ? -3.601 0.398 11.684 1.00 92.88 121 TYR A O 1
ATOM 919 N N . ARG A 1 122 ? -5.409 1.421 12.511 1.00 92.81 122 ARG A N 1
ATOM 920 C CA . ARG A 1 122 ? -5.894 1.870 11.191 1.00 92.81 122 ARG A CA 1
ATOM 921 C C . ARG A 1 122 ? -4.922 2.828 10.506 1.00 92.81 122 ARG A C 1
ATOM 923 O O . ARG A 1 122 ? -4.715 2.705 9.299 1.00 92.81 122 ARG A O 1
ATOM 930 N N . VAL A 1 123 ? -4.344 3.773 11.248 1.00 92.88 123 VAL A N 1
ATOM 931 C CA . VAL A 1 123 ? -3.357 4.717 10.700 1.00 92.88 123 VAL A CA 1
ATOM 932 C C . VAL A 1 123 ? -2.074 3.982 10.321 1.00 92.88 123 VAL A C 1
ATOM 934 O O . VAL A 1 123 ? -1.581 4.150 9.208 1.00 92.88 123 VAL A O 1
ATOM 937 N N . ASP A 1 124 ? -1.579 3.106 11.193 1.00 92.31 124 ASP A N 1
ATOM 938 C CA . ASP A 1 124 ? -0.383 2.305 10.926 1.00 92.31 124 ASP A CA 1
ATOM 939 C C . ASP A 1 124 ? -0.578 1.392 9.705 1.00 92.31 124 ASP A C 1
ATOM 941 O O . ASP A 1 124 ? 0.296 1.298 8.845 1.00 92.31 124 ASP A O 1
ATOM 945 N N . TYR A 1 125 ? -1.753 0.763 9.587 1.00 92.75 125 TYR A N 1
ATOM 946 C CA . TYR A 1 125 ? -2.111 -0.101 8.461 1.00 92.75 125 TYR A CA 1
ATOM 947 C C . TYR A 1 125 ? -2.155 0.704 7.161 1.00 92.75 125 TYR A C 1
ATOM 949 O O . TYR A 1 125 ? -1.662 0.261 6.124 1.00 92.75 125 TYR A O 1
ATOM 957 N N . HIS A 1 126 ? -2.697 1.923 7.215 1.00 93.44 126 HIS A N 1
ATOM 958 C CA . HIS A 1 126 ? -2.721 2.836 6.080 1.00 93.44 126 HIS A CA 1
ATOM 959 C C . HIS A 1 126 ? -1.309 3.223 5.619 1.00 93.44 126 HIS A C 1
ATOM 961 O O . HIS A 1 126 ? -1.020 3.150 4.423 1.00 93.44 126 HIS A O 1
ATOM 967 N N . ILE A 1 127 ? -0.416 3.570 6.551 1.00 91.94 127 ILE A N 1
ATOM 968 C CA . ILE A 1 127 ? 0.993 3.865 6.248 1.00 91.94 127 ILE A CA 1
ATOM 969 C C . ILE A 1 127 ? 1.668 2.641 5.623 1.00 91.94 127 ILE A C 1
ATOM 971 O O . ILE A 1 127 ? 2.317 2.755 4.580 1.00 91.94 127 ILE A O 1
ATOM 975 N N . HIS A 1 128 ? 1.455 1.460 6.203 1.00 90.00 128 HIS A N 1
ATOM 976 C CA . HIS A 1 128 ? 2.041 0.223 5.703 1.00 90.00 128 HIS A CA 1
ATOM 977 C C . HIS A 1 128 ? 1.568 -0.123 4.282 1.00 90.00 128 HIS A C 1
ATOM 979 O O . HIS A 1 128 ? 2.378 -0.510 3.444 1.00 90.00 128 HIS A O 1
ATOM 985 N N . LEU A 1 129 ? 0.293 0.096 3.945 1.00 90.06 129 LEU A N 1
ATOM 986 C CA . LEU A 1 129 ? -0.202 -0.090 2.575 1.00 90.06 129 LEU A CA 1
ATOM 987 C C . LEU A 1 129 ? 0.499 0.815 1.556 1.00 90.06 129 LEU A C 1
ATOM 989 O O . LEU A 1 129 ? 0.816 0.366 0.454 1.00 90.06 129 LEU A O 1
ATOM 993 N N . HIS A 1 130 ? 0.741 2.082 1.899 1.00 90.44 130 HIS A N 1
ATOM 994 C CA . HIS A 1 130 ? 1.478 3.002 1.028 1.00 90.44 130 HIS A CA 1
ATOM 995 C C . HIS A 1 130 ? 2.956 2.622 0.906 1.00 90.44 130 HIS A C 1
ATOM 997 O O . HIS A 1 130 ? 3.538 2.773 -0.167 1.00 90.44 130 HIS A O 1
ATOM 1003 N N . TYR A 1 131 ? 3.547 2.056 1.958 1.00 87.38 131 TYR A N 1
ATOM 1004 C CA . TYR A 1 131 ? 4.885 1.477 1.889 1.00 87.38 131 TYR A CA 1
ATOM 1005 C C . TYR A 1 131 ? 4.921 0.262 0.944 1.00 87.38 131 TYR A C 1
ATOM 1007 O O . TYR A 1 131 ? 5.713 0.224 -0.002 1.00 87.38 131 TYR A O 1
ATOM 1015 N N . LEU A 1 132 ? 3.987 -0.682 1.106 1.00 85.00 132 LEU A N 1
ATOM 1016 C CA . LEU A 1 132 ? 3.857 -1.850 0.232 1.00 85.00 132 LEU A CA 1
ATOM 1017 C C . LEU A 1 132 ? 3.485 -1.481 -1.208 1.00 85.00 132 LEU A C 1
ATOM 1019 O O . LEU A 1 132 ? 3.854 -2.194 -2.131 1.00 85.00 132 LEU A O 1
ATOM 1023 N N . ARG A 1 133 ? 2.827 -0.348 -1.461 1.00 83.81 133 ARG A N 1
ATOM 1024 C CA . ARG A 1 133 ? 2.542 0.111 -2.832 1.00 83.81 133 ARG A CA 1
ATOM 1025 C C . ARG A 1 133 ? 3.810 0.219 -3.691 1.00 83.81 133 ARG A C 1
ATOM 1027 O O . ARG A 1 133 ? 3.737 0.016 -4.902 1.00 83.81 133 ARG A O 1
ATOM 1034 N N . ARG A 1 134 ? 4.946 0.562 -3.080 1.00 76.94 134 ARG A N 1
ATOM 1035 C CA . ARG A 1 134 ? 6.229 0.753 -3.774 1.00 76.94 134 ARG A CA 1
ATOM 1036 C C . ARG A 1 134 ? 7.062 -0.526 -3.842 1.00 76.94 134 ARG A C 1
ATOM 1038 O O . ARG A 1 134 ? 7.816 -0.699 -4.792 1.00 76.94 134 ARG A O 1
ATOM 1045 N N . ARG A 1 135 ? 6.912 -1.416 -2.858 1.00 78.38 135 ARG A N 1
ATOM 1046 C CA . ARG A 1 135 ? 7.800 -2.576 -2.648 1.00 78.38 135 ARG A CA 1
ATOM 1047 C C . ARG A 1 135 ? 7.122 -3.941 -2.762 1.00 78.38 135 ARG A C 1
ATOM 1049 O O . ARG A 1 135 ? 7.791 -4.938 -2.990 1.00 78.38 135 ARG A O 1
ATOM 1056 N N . GLY A 1 136 ? 5.808 -3.995 -2.615 1.00 79.31 136 GLY A N 1
ATOM 1057 C CA . GLY A 1 136 ? 5.023 -5.219 -2.699 1.00 79.31 136 GLY A CA 1
ATOM 1058 C C . GLY A 1 136 ? 4.937 -5.745 -4.127 1.00 79.31 136 GLY A C 1
ATOM 1059 O O . GLY A 1 136 ? 5.080 -4.998 -5.089 1.00 79.31 136 GLY A O 1
ATOM 1060 N N . MET A 1 137 ? 4.624 -7.031 -4.276 1.00 83.06 137 MET A N 1
ATOM 1061 C CA . MET A 1 137 ? 4.630 -7.736 -5.569 1.00 83.06 137 MET A CA 1
ATOM 1062 C C . MET A 1 137 ? 3.744 -7.117 -6.654 1.00 83.06 137 MET A C 1
ATOM 1064 O O . MET A 1 137 ? 4.019 -7.263 -7.843 1.00 83.06 137 MET A O 1
ATOM 1068 N N . LEU A 1 138 ? 2.708 -6.367 -6.272 1.00 85.81 138 LEU A N 1
ATOM 1069 C CA . LEU A 1 138 ? 1.877 -5.659 -7.244 1.00 85.81 138 LEU A CA 1
ATOM 1070 C C . LEU A 1 138 ? 2.617 -4.518 -7.955 1.00 85.81 138 LEU A C 1
ATOM 1072 O O . LEU A 1 138 ? 2.180 -4.108 -9.029 1.00 85.81 138 LEU A O 1
ATOM 1076 N N . SER A 1 139 ? 3.725 -4.010 -7.408 1.00 81.81 139 SER A N 1
ATOM 1077 C CA . SER A 1 139 ? 4.559 -3.009 -8.084 1.00 81.81 139 SER A CA 1
ATOM 1078 C C . SER A 1 139 ? 5.206 -3.562 -9.360 1.00 81.81 139 SER A C 1
ATOM 1080 O O . SER A 1 139 ? 5.436 -2.800 -10.298 1.00 81.81 139 SER A O 1
ATOM 1082 N N . LEU A 1 140 ? 5.409 -4.883 -9.433 1.00 84.62 140 LEU A N 1
ATOM 1083 C CA . LEU A 1 140 ? 5.946 -5.583 -10.603 1.00 84.62 140 LEU A CA 1
ATOM 1084 C C . LEU A 1 140 ? 4.893 -5.786 -11.705 1.00 84.62 140 LEU A C 1
ATOM 1086 O O . LEU A 1 140 ? 5.242 -5.968 -12.869 1.00 84.62 140 LEU A O 1
ATOM 1090 N N . CYS A 1 141 ? 3.602 -5.726 -11.361 1.00 88.88 141 CYS A N 1
ATOM 1091 C CA . CYS A 1 141 ? 2.511 -5.899 -12.317 1.00 88.88 141 CYS A CA 1
ATOM 1092 C C . CYS A 1 141 ? 2.337 -4.627 -13.163 1.00 88.88 141 CYS A C 1
ATOM 1094 O O . CYS A 1 141 ? 1.868 -3.590 -12.672 1.00 88.88 141 CYS A O 1
ATOM 1096 N N . ARG A 1 142 ? 2.665 -4.704 -14.456 1.00 87.38 142 ARG A N 1
ATOM 1097 C CA . ARG A 1 142 ? 2.616 -3.572 -15.398 1.00 87.38 142 ARG A CA 1
ATOM 1098 C C . ARG A 1 142 ? 1.186 -3.271 -15.830 1.00 87.38 142 ARG A C 1
ATOM 1100 O O . ARG A 1 142 ? 0.805 -2.109 -15.976 1.00 87.38 142 ARG A O 1
ATOM 1107 N N . ASN A 1 143 ? 0.386 -4.314 -16.028 1.00 88.12 143 ASN A N 1
ATOM 1108 C CA . ASN A 1 143 ? -0.984 -4.235 -16.525 1.00 88.12 143 ASN A CA 1
ATOM 1109 C C . ASN A 1 143 ? -1.902 -5.240 -15.796 1.00 88.12 143 ASN A C 1
ATOM 1111 O O . ASN A 1 143 ? -1.506 -5.889 -14.828 1.00 88.12 143 ASN A O 1
ATOM 1115 N N . ALA A 1 144 ? -3.166 -5.309 -16.221 1.00 89.62 144 ALA A N 1
ATOM 1116 C CA . ALA A 1 144 ? -4.139 -6.220 -15.622 1.00 89.62 144 ALA A CA 1
ATOM 1117 C C . ALA A 1 144 ? -3.819 -7.697 -15.903 1.00 89.62 144 ALA A C 1
ATOM 1119 O O . ALA A 1 144 ? -4.150 -8.537 -15.078 1.00 89.62 144 ALA A O 1
ATOM 1120 N N . GLU A 1 145 ? -3.173 -8.003 -17.028 1.00 90.94 145 GLU A N 1
ATOM 1121 C CA . GLU A 1 145 ? -2.759 -9.360 -17.398 1.00 90.94 145 GLU A CA 1
ATOM 1122 C C . GLU A 1 145 ? -1.713 -9.896 -16.415 1.00 90.94 145 GLU A C 1
ATOM 1124 O O . GLU A 1 145 ? -1.978 -10.902 -15.764 1.00 90.94 145 GLU A O 1
ATOM 1129 N N . ASP A 1 146 ? -0.635 -9.141 -16.161 1.00 92.19 146 ASP A N 1
ATOM 1130 C CA . ASP A 1 146 ? 0.372 -9.488 -15.146 1.00 92.19 146 ASP A CA 1
ATOM 1131 C C . ASP A 1 146 ? -0.278 -9.696 -13.759 1.00 92.19 146 ASP A C 1
ATOM 1133 O O . ASP A 1 146 ? 0.073 -10.611 -13.017 1.00 92.19 146 ASP A O 1
ATOM 1137 N N . LEU A 1 147 ? -1.264 -8.859 -13.398 1.00 90.62 147 LEU A N 1
ATOM 1138 C CA . LEU A 1 147 ? -2.002 -8.988 -12.136 1.00 90.62 147 LEU A CA 1
ATOM 1139 C C . LEU A 1 147 ? -2.812 -10.294 -12.076 1.00 90.62 147 LEU A C 1
ATOM 1141 O O . LEU A 1 147 ? -2.903 -10.914 -11.013 1.00 90.62 147 LEU A O 1
ATOM 1145 N N . HIS A 1 148 ? -3.443 -10.683 -13.185 1.00 89.69 148 HIS A N 1
ATOM 1146 C CA . HIS A 1 148 ? -4.206 -11.923 -13.283 1.00 89.69 148 HIS A CA 1
ATOM 1147 C C . HIS A 1 148 ? -3.286 -13.140 -13.191 1.00 89.69 148 HIS A C 1
ATOM 1149 O O . HIS A 1 148 ? -3.556 -14.015 -12.369 1.00 89.69 148 HIS A O 1
ATOM 1155 N N . GLU A 1 149 ? -2.175 -13.148 -13.928 1.00 91.88 149 GLU A N 1
ATOM 1156 C CA . GLU A 1 149 ? -1.161 -14.205 -13.862 1.00 91.88 149 GLU A CA 1
ATOM 1157 C C . GLU A 1 149 ? -0.578 -14.343 -12.453 1.00 91.88 149 GLU A C 1
ATOM 1159 O O . GLU A 1 149 ? -0.516 -15.444 -11.903 1.00 91.88 149 GLU A O 1
ATOM 1164 N N . PHE A 1 150 ? -0.222 -13.223 -11.817 1.00 90.06 150 PHE A N 1
ATOM 1165 C CA . PHE A 1 150 ? 0.284 -13.216 -10.447 1.00 90.06 150 PHE A CA 1
ATOM 1166 C C . PHE A 1 150 ? -0.743 -13.778 -9.456 1.00 90.06 150 PHE A C 1
ATOM 1168 O O . PHE A 1 150 ? -0.413 -14.565 -8.565 1.00 90.06 150 PHE A O 1
ATOM 1175 N N . ARG A 1 151 ? -2.019 -13.415 -9.621 1.00 88.19 151 ARG A N 1
ATOM 1176 C CA . ARG A 1 151 ? -3.105 -13.935 -8.786 1.00 88.19 151 ARG A CA 1
ATOM 1177 C C . ARG A 1 151 ? -3.309 -15.435 -8.984 1.00 88.19 151 ARG A C 1
ATOM 1179 O O . ARG A 1 151 ? -3.491 -16.143 -7.996 1.00 88.19 151 ARG A O 1
ATOM 1186 N N . GLU A 1 152 ? -3.282 -15.924 -10.219 1.00 87.62 152 GLU A N 1
ATOM 1187 C CA . GLU A 1 152 ? -3.364 -17.358 -10.517 1.00 87.62 152 GLU A CA 1
ATOM 1188 C C . GLU A 1 152 ? -2.170 -18.126 -9.951 1.00 87.62 152 GLU A C 1
ATOM 1190 O O . GLU A 1 152 ? -2.344 -19.191 -9.359 1.00 87.62 152 GLU A O 1
ATOM 1195 N N . TRP A 1 153 ? -0.964 -17.569 -10.065 1.00 87.94 153 TRP A N 1
ATOM 1196 C CA . TRP A 1 153 ? 0.237 -18.125 -9.453 1.00 87.94 153 TRP A CA 1
ATOM 1197 C C . TRP A 1 153 ? 0.113 -18.236 -7.929 1.00 87.94 153 TRP A C 1
ATOM 1199 O O . TRP A 1 153 ? 0.331 -19.324 -7.398 1.00 87.94 153 TRP A O 1
ATOM 1209 N N . LYS A 1 154 ? -0.346 -17.186 -7.227 1.00 84.75 154 LYS A N 1
ATOM 1210 C CA . LYS A 1 154 ? -0.593 -17.272 -5.775 1.00 84.75 154 LYS A CA 1
ATOM 1211 C C . LYS A 1 154 ? -1.600 -18.373 -5.419 1.00 84.75 154 LYS A C 1
ATOM 1213 O O . LYS A 1 154 ? -1.418 -19.054 -4.417 1.00 84.75 154 LYS A O 1
ATOM 1218 N N . TRP A 1 155 ? -2.658 -18.554 -6.214 1.00 83.25 155 TRP A N 1
ATOM 1219 C CA . TRP A 1 155 ? -3.642 -19.620 -5.976 1.00 83.25 155 TRP A CA 1
ATOM 1220 C C . TRP A 1 155 ? -3.063 -21.019 -6.191 1.00 83.25 155 TRP A C 1
ATOM 1222 O O . TRP A 1 155 ? -3.433 -21.930 -5.455 1.00 83.25 155 TRP A O 1
ATOM 1232 N N . ARG A 1 156 ? -2.160 -21.196 -7.164 1.00 84.94 156 ARG A N 1
ATOM 1233 C CA . ARG A 1 156 ? -1.447 -22.468 -7.361 1.00 84.94 156 ARG A CA 1
ATOM 1234 C C . ARG A 1 156 ? -0.555 -22.797 -6.169 1.00 84.94 156 ARG A C 1
ATOM 1236 O O . ARG A 1 156 ? -0.661 -23.899 -5.650 1.00 84.94 156 ARG A O 1
ATOM 1243 N N . LEU A 1 157 ? 0.222 -21.829 -5.680 1.00 82.38 157 LEU A N 1
ATOM 1244 C CA . LEU A 1 157 ? 1.052 -22.022 -4.487 1.00 82.38 157 LEU A CA 1
ATOM 1245 C C . LEU A 1 157 ? 0.224 -22.408 -3.256 1.00 82.38 157 LEU A C 1
ATOM 1247 O O . LEU A 1 157 ? 0.555 -23.363 -2.566 1.00 82.38 157 LEU A O 1
ATOM 1251 N N . ALA A 1 158 ? -0.896 -21.722 -3.019 1.00 78.88 158 ALA A N 1
ATOM 1252 C CA . ALA A 1 158 ? -1.778 -22.039 -1.895 1.00 78.88 158 ALA A CA 1
ATOM 1253 C C . ALA A 1 158 ? -2.443 -23.425 -2.009 1.00 78.88 158 ALA A C 1
ATOM 1255 O O . ALA A 1 158 ? -2.849 -24.002 -1.006 1.00 78.88 158 ALA A O 1
ATOM 1256 N N . ALA A 1 159 ? -2.581 -23.974 -3.221 1.00 76.94 159 ALA A N 1
ATOM 1257 C CA . ALA A 1 159 ? -3.093 -25.330 -3.414 1.00 76.94 159 ALA A CA 1
ATOM 1258 C C . ALA A 1 159 ? -2.047 -26.414 -3.090 1.00 76.94 159 ALA A C 1
ATOM 1260 O O . ALA A 1 159 ? -2.424 -27.550 -2.791 1.00 76.94 159 ALA A O 1
ATOM 1261 N N . GLU A 1 160 ? -0.762 -26.067 -3.167 1.00 75.69 160 GLU A N 1
ATOM 1262 C CA . GLU A 1 160 ? 0.368 -26.946 -2.856 1.00 75.69 160 GLU A CA 1
ATOM 1263 C C . GLU A 1 160 ? 0.775 -26.884 -1.375 1.00 75.69 160 GLU A C 1
ATOM 1265 O O . GLU A 1 160 ? 1.406 -27.820 -0.885 1.00 75.69 160 GLU A O 1
ATOM 1270 N N . ASP A 1 161 ? 0.377 -25.833 -0.651 1.00 66.94 161 ASP A N 1
ATOM 1271 C CA . ASP A 1 161 ? 0.679 -25.663 0.771 1.00 66.94 161 ASP A CA 1
ATOM 1272 C C . ASP A 1 161 ? -0.048 -26.723 1.636 1.00 66.94 161 ASP A C 1
ATOM 1274 O O . ASP A 1 161 ? -1.283 -26.802 1.626 1.00 66.94 161 ASP A O 1
ATOM 1278 N N . PRO A 1 162 ? 0.684 -27.566 2.392 1.00 62.84 162 PRO A N 1
ATOM 1279 C CA . PRO A 1 162 ? 0.085 -28.580 3.254 1.00 62.84 162 PRO A CA 1
ATOM 1280 C C . PRO A 1 162 ? -0.545 -28.016 4.541 1.00 62.84 162 PRO A C 1
ATOM 1282 O O . PRO A 1 162 ? -1.261 -28.756 5.218 1.00 62.84 162 PRO A O 1
ATOM 1285 N N . VAL A 1 163 ? -0.272 -26.756 4.903 1.00 61.56 163 VAL A N 1
ATOM 1286 C CA . VAL A 1 163 ? -0.693 -26.126 6.169 1.00 61.56 163 VAL A CA 1
ATOM 1287 C C . VAL A 1 163 ? -1.998 -25.338 6.017 1.00 61.56 163 VAL A C 1
ATOM 1289 O O . VAL A 1 163 ? -2.787 -25.271 6.964 1.00 61.56 163 VAL A O 1
ATOM 1292 N N . GLU A 1 164 ? -2.281 -24.783 4.837 1.00 55.94 164 GLU A N 1
ATOM 1293 C CA . GLU A 1 164 ? -3.554 -24.105 4.583 1.00 55.94 164 GLU A CA 1
ATOM 1294 C C . GLU A 1 164 ? -4.674 -25.101 4.223 1.00 55.94 164 GLU A C 1
ATOM 1296 O O . GLU A 1 164 ? -4.471 -26.049 3.458 1.00 55.94 164 GLU A O 1
ATOM 1301 N N . PRO A 1 165 ? -5.909 -24.909 4.731 1.00 52.22 165 PRO A N 1
ATOM 1302 C CA . PRO A 1 165 ? -7.034 -25.727 4.310 1.00 52.22 165 PRO A CA 1
ATOM 1303 C C . PRO A 1 165 ? -7.242 -25.540 2.806 1.00 52.22 165 PRO A C 1
ATOM 1305 O O . PRO A 1 165 ? -7.624 -24.454 2.372 1.00 52.22 165 PRO A O 1
ATOM 1308 N N . ARG A 1 166 ? -7.018 -26.611 2.027 1.00 53.78 166 ARG A N 1
ATOM 1309 C CA . ARG A 1 166 ? -7.227 -26.681 0.570 1.00 53.78 166 ARG A CA 1
ATOM 1310 C C . ARG A 1 166 ? -8.538 -26.001 0.184 1.00 53.78 166 ARG A C 1
ATOM 1312 O O . ARG A 1 166 ? -9.603 -26.618 0.228 1.00 53.78 166 ARG A O 1
ATOM 1319 N N . CYS A 1 167 ? -8.482 -24.729 -0.200 1.00 51.25 167 CYS A N 1
ATOM 1320 C CA . CYS A 1 167 ? -9.644 -24.029 -0.716 1.00 51.25 167 CYS A CA 1
ATOM 1321 C C . CYS A 1 167 ? -9.757 -24.443 -2.188 1.00 51.25 167 CYS A C 1
ATOM 1323 O O . CYS A 1 167 ? -8.909 -24.041 -2.984 1.00 51.25 167 CYS A O 1
ATOM 1325 N N . PRO A 1 168 ? -10.739 -25.271 -2.599 1.00 49.53 168 PRO A N 1
ATOM 1326 C CA . PRO A 1 168 ? -10.590 -26.042 -3.835 1.00 49.53 168 PRO A CA 1
ATOM 1327 C C . PRO A 1 168 ? -10.682 -25.221 -5.123 1.00 49.53 168 PRO A C 1
ATOM 1329 O O . PRO A 1 168 ? -10.583 -25.798 -6.204 1.00 49.53 168 PRO A O 1
ATOM 1332 N N . ARG A 1 169 ? -10.957 -23.910 -5.059 1.00 53.19 169 ARG A N 1
ATOM 1333 C CA . ARG A 1 169 ? -11.148 -23.070 -6.247 1.00 53.19 169 ARG A CA 1
ATOM 1334 C C . ARG A 1 169 ? -10.744 -21.621 -5.990 1.00 53.19 169 ARG A C 1
ATOM 1336 O O . ARG A 1 169 ? -11.107 -21.086 -4.939 1.00 53.19 169 ARG A O 1
ATOM 1343 N N . PRO A 1 170 ? -10.130 -20.941 -6.977 1.00 52.06 170 PRO A N 1
ATOM 1344 C CA . PRO A 1 170 ? -9.994 -19.496 -6.934 1.00 52.06 170 PRO A CA 1
ATOM 1345 C C . PRO A 1 170 ? -11.394 -18.889 -6.820 1.00 52.06 170 PRO A C 1
ATOM 1347 O O . PRO A 1 170 ? -12.221 -18.994 -7.731 1.00 52.06 170 PRO A O 1
ATOM 1350 N N . ARG A 1 171 ? -11.701 -18.262 -5.679 1.00 56.91 171 ARG A N 1
ATOM 1351 C CA . ARG A 1 171 ? -12.903 -17.430 -5.587 1.00 56.91 171 ARG A CA 1
ATOM 1352 C C . ARG A 1 171 ? -12.768 -16.346 -6.651 1.00 56.91 171 ARG A C 1
ATOM 1354 O O . ARG A 1 171 ? -11.746 -15.663 -6.715 1.00 56.91 171 ARG A O 1
ATOM 1361 N N . ARG A 1 172 ? -13.806 -16.169 -7.478 1.00 55.97 172 ARG A N 1
ATOM 1362 C CA . ARG A 1 172 ? -13.843 -15.181 -8.579 1.00 55.97 172 ARG A CA 1
ATOM 1363 C C . ARG A 1 172 ? -13.386 -13.788 -8.107 1.00 55.97 172 ARG A C 1
ATOM 1365 O O . ARG A 1 172 ? -12.701 -13.069 -8.833 1.00 55.97 172 ARG A O 1
ATOM 1372 N N . TRP A 1 173 ? -13.618 -13.486 -6.829 1.00 57.91 173 TRP A N 1
ATOM 1373 C CA . TRP A 1 173 ? -13.223 -12.265 -6.134 1.00 57.91 173 TRP A CA 1
ATOM 1374 C C . TRP A 1 173 ? -12.526 -12.634 -4.811 1.00 57.91 173 TRP A C 1
ATOM 1376 O O . TRP A 1 173 ? -13.174 -13.156 -3.910 1.00 57.91 173 TRP A O 1
ATOM 1386 N N . GLY A 1 174 ? -11.204 -12.453 -4.721 1.00 72.62 174 GLY A N 1
ATOM 1387 C CA . GLY A 1 174 ? -10.407 -12.775 -3.529 1.00 72.62 174 GLY A CA 1
ATOM 1388 C C . GLY A 1 174 ? -8.976 -13.243 -3.823 1.00 72.62 174 GLY A C 1
ATOM 1389 O O . GLY A 1 174 ? -8.689 -13.785 -4.899 1.00 72.62 174 GLY A O 1
ATOM 1390 N N . TRP A 1 175 ? -8.094 -13.028 -2.854 1.00 81.75 175 TRP A N 1
ATOM 1391 C CA . TRP A 1 175 ? -6.716 -13.514 -2.839 1.00 81.75 175 TRP A CA 1
ATOM 1392 C C . TRP A 1 175 ? -6.607 -14.720 -1.891 1.00 81.75 175 TRP A C 1
ATOM 1394 O O . TRP A 1 175 ? -7.334 -14.753 -0.894 1.00 81.75 175 TRP A O 1
ATOM 1404 N N . PRO A 1 176 ? -5.768 -15.723 -2.208 1.00 78.06 176 PRO A N 1
ATOM 1405 C CA . PRO A 1 176 ? -5.484 -16.813 -1.278 1.00 78.06 176 PRO A CA 1
ATOM 1406 C C . PRO A 1 176 ? -4.711 -16.247 -0.091 1.00 78.06 176 PRO A C 1
ATOM 1408 O O . PRO A 1 176 ? -3.828 -15.413 -0.320 1.00 78.06 176 PRO A O 1
ATOM 1411 N N . GLY A 1 177 ? -5.065 -16.667 1.127 1.00 71.56 177 GLY A N 1
ATOM 1412 C CA . GLY A 1 177 ? -4.449 -16.129 2.338 1.00 71.56 177 GLY A CA 1
ATOM 1413 C C . GLY A 1 177 ? -4.414 -14.595 2.325 1.00 71.56 177 GLY A C 1
ATOM 1414 O O . GLY A 1 177 ? -3.356 -13.983 2.229 1.00 71.56 177 GLY A O 1
ATOM 1415 N N . ASP A 1 178 ? -5.577 -13.944 2.250 1.00 77.12 178 ASP A N 1
ATOM 1416 C CA . ASP A 1 178 ? -5.671 -12.484 2.414 1.00 77.12 178 ASP A CA 1
ATOM 1417 C C . ASP A 1 178 ? -6.705 -12.153 3.481 1.00 77.12 178 ASP A C 1
ATOM 1419 O O . ASP A 1 178 ? -7.586 -11.306 3.316 1.00 77.12 178 ASP A O 1
ATOM 1423 N N . ALA A 1 179 ? -6.623 -12.876 4.598 1.00 72.19 179 ALA A N 1
ATOM 1424 C CA . ALA A 1 179 ? -7.489 -12.612 5.737 1.00 72.19 179 ALA A CA 1
ATOM 1425 C C . ALA A 1 179 ? -7.192 -11.233 6.343 1.00 72.19 179 ALA A C 1
ATOM 1427 O O . ALA A 1 179 ? -8.074 -10.625 6.946 1.00 72.19 179 ALA A O 1
ATOM 1428 N N . GLY A 1 180 ? -5.961 -10.745 6.159 1.00 75.38 180 GLY A N 1
ATOM 1429 C CA . GLY A 1 180 ? -5.537 -9.408 6.553 1.00 75.38 180 GLY A CA 1
ATOM 1430 C C . GLY A 1 180 ? -5.937 -8.281 5.602 1.00 75.38 180 GLY A C 1
ATOM 1431 O O . GLY A 1 180 ? -5.634 -7.128 5.908 1.00 75.38 180 GLY A O 1
ATOM 1432 N N . LEU A 1 181 ? -6.603 -8.578 4.476 1.00 83.12 181 LEU A N 1
ATOM 1433 C CA . LEU A 1 181 ? -7.055 -7.630 3.439 1.00 83.12 181 LEU A CA 1
ATOM 1434 C C . LEU A 1 181 ? -5.939 -6.808 2.763 1.00 83.12 181 LEU A C 1
ATOM 1436 O O . LEU A 1 181 ? -6.225 -5.860 2.023 1.00 83.12 181 LEU A O 1
ATOM 1440 N N . PHE A 1 182 ? -4.669 -7.149 2.990 1.00 86.19 182 PHE A N 1
ATOM 1441 C CA . PHE A 1 182 ? -3.533 -6.419 2.438 1.00 86.19 182 PHE A CA 1
ATOM 1442 C C . PHE A 1 182 ? -3.546 -6.445 0.915 1.00 86.19 182 PHE A C 1
ATOM 1444 O O . PHE A 1 182 ? -3.363 -5.402 0.287 1.00 86.19 182 PHE A O 1
ATOM 1451 N N . MET A 1 183 ? -3.786 -7.605 0.305 1.00 87.06 183 MET A N 1
ATOM 1452 C CA . MET A 1 183 ? -3.800 -7.728 -1.152 1.00 87.06 183 MET A CA 1
ATOM 1453 C C . MET A 1 183 ? -5.023 -7.048 -1.762 1.00 87.06 183 MET A C 1
ATOM 1455 O O . MET A 1 183 ? -4.918 -6.428 -2.824 1.00 87.06 183 MET A O 1
ATOM 1459 N N . LEU A 1 184 ? -6.175 -7.102 -1.090 1.00 87.44 184 LEU A N 1
ATOM 1460 C CA . LEU A 1 184 ? -7.369 -6.358 -1.485 1.00 87.44 184 LEU A CA 1
ATOM 1461 C C . LEU A 1 184 ? -7.093 -4.849 -1.550 1.00 87.44 184 LEU A C 1
ATOM 1463 O O . LEU A 1 184 ? -7.331 -4.222 -2.591 1.00 87.44 184 LEU A O 1
ATOM 1467 N N . TYR A 1 185 ? -6.540 -4.263 -0.485 1.00 89.31 185 TYR A N 1
ATOM 1468 C CA . TYR A 1 185 ? -6.263 -2.828 -0.451 1.00 89.31 185 TYR A CA 1
ATOM 1469 C C . TYR A 1 185 ? -5.097 -2.430 -1.359 1.00 89.31 185 TYR A C 1
ATOM 1471 O O . TYR A 1 185 ? -5.211 -1.434 -2.080 1.00 89.31 185 TYR A O 1
ATOM 1479 N N . GLN A 1 186 ? -4.023 -3.221 -1.422 1.00 89.50 186 GLN A N 1
ATOM 1480 C CA . GLN A 1 186 ? -2.927 -2.985 -2.365 1.00 89.50 186 GLN A CA 1
ATOM 1481 C C . GLN A 1 186 ? -3.416 -3.024 -3.814 1.00 89.50 186 GLN A C 1
ATOM 1483 O O . GLN A 1 186 ? -3.034 -2.168 -4.606 1.00 89.50 186 GLN A O 1
ATOM 1488 N N . MET A 1 187 ? -4.317 -3.945 -4.171 1.00 89.44 187 MET A N 1
ATOM 1489 C CA . MET A 1 187 ? -4.916 -3.978 -5.506 1.00 89.44 187 MET A CA 1
ATOM 1490 C C . MET A 1 187 ? -5.738 -2.712 -5.783 1.00 89.44 187 MET A C 1
ATOM 1492 O O . MET A 1 187 ? -5.716 -2.205 -6.905 1.00 89.44 187 MET A O 1
ATOM 1496 N N . SER A 1 188 ? -6.443 -2.167 -4.786 1.00 89.12 188 SER A N 1
ATOM 1497 C CA . SER A 1 188 ? -7.185 -0.908 -4.945 1.00 89.12 188 SER A CA 1
ATOM 1498 C C . SER A 1 188 ? -6.248 0.281 -5.220 1.00 89.12 188 SER A C 1
ATOM 1500 O O . SER A 1 188 ? -6.478 1.041 -6.166 1.00 89.12 188 SER A O 1
ATOM 1502 N N . LEU A 1 189 ? -5.142 0.385 -4.475 1.00 88.88 189 LEU A N 1
ATOM 1503 C CA . LEU A 1 189 ? -4.087 1.383 -4.675 1.00 88.88 189 LEU A CA 1
ATOM 1504 C C . LEU A 1 189 ? -3.396 1.207 -6.027 1.00 88.88 189 LEU A C 1
ATOM 1506 O O . LEU A 1 189 ? -3.173 2.178 -6.757 1.00 88.88 189 LEU A O 1
ATOM 1510 N N . TRP A 1 190 ? -3.116 -0.042 -6.395 1.00 89.81 190 TRP A N 1
ATOM 1511 C CA . TRP A 1 190 ? -2.577 -0.389 -7.695 1.00 89.81 190 TRP A CA 1
ATOM 1512 C C . TRP A 1 190 ? -3.529 0.101 -8.787 1.00 89.81 190 TRP A C 1
ATOM 1514 O O . TRP A 1 190 ? -3.118 0.903 -9.617 1.00 89.81 190 TRP A O 1
ATOM 1524 N N . ARG A 1 191 ? -4.821 -0.237 -8.766 1.00 89.31 191 ARG A N 1
ATOM 1525 C CA . ARG A 1 191 ? -5.775 0.214 -9.801 1.00 89.31 191 ARG A CA 1
ATOM 1526 C C . ARG A 1 191 ? -5.819 1.737 -9.947 1.00 89.31 191 ARG A C 1
ATOM 1528 O O . ARG A 1 191 ? -5.792 2.229 -11.071 1.00 89.31 191 ARG A O 1
ATOM 1535 N N . ARG A 1 192 ? -5.802 2.486 -8.841 1.00 87.38 192 ARG A N 1
ATOM 1536 C CA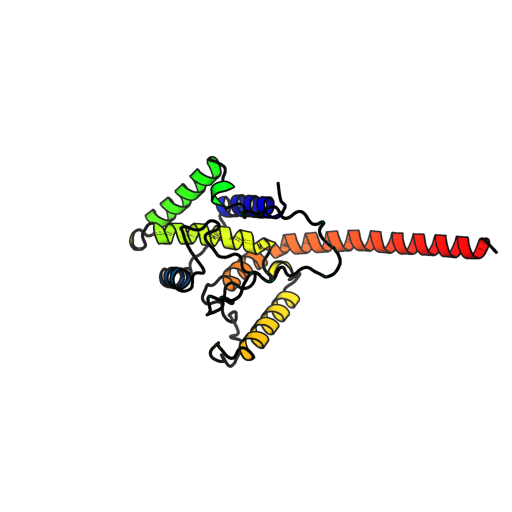 . ARG A 1 192 ? -5.778 3.963 -8.866 1.00 87.38 192 ARG A CA 1
ATOM 1537 C C . ARG A 1 192 ? -4.522 4.529 -9.530 1.00 87.38 192 ARG A C 1
ATOM 1539 O O . ARG A 1 192 ? -4.598 5.522 -1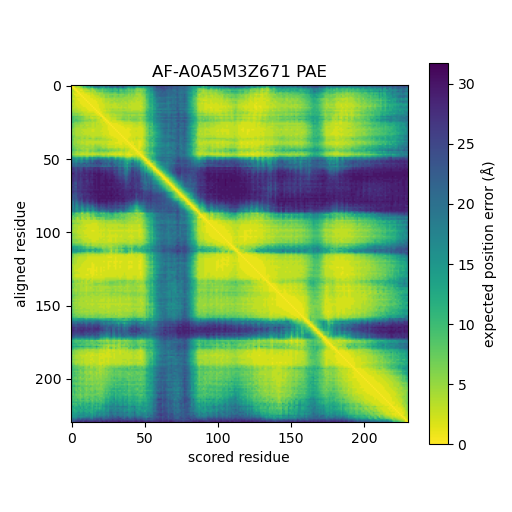0.241 1.00 87.38 192 ARG A O 1
ATOM 1546 N N . GLY A 1 193 ? -3.376 3.875 -9.344 1.00 85.00 193 GLY A N 1
ATOM 1547 C CA . GLY A 1 193 ? -2.100 4.268 -9.951 1.00 85.00 193 GLY A CA 1
ATOM 1548 C C . GLY A 1 193 ? -1.920 3.887 -11.427 1.00 85.00 193 GLY A C 1
ATOM 1549 O O . GLY A 1 193 ? -0.822 4.063 -11.950 1.00 85.00 193 GLY A O 1
ATOM 1550 N N . TRP A 1 194 ? -2.943 3.345 -12.099 1.00 85.69 194 TRP A N 1
ATOM 1551 C CA . TRP A 1 194 ? -2.846 2.849 -13.480 1.00 85.69 194 TRP A CA 1
ATOM 1552 C C . TRP A 1 194 ? -2.330 3.894 -14.476 1.00 85.69 194 TRP A C 1
ATOM 1554 O O . TRP A 1 194 ? -1.426 3.591 -15.252 1.00 85.69 194 TRP A O 1
ATOM 1564 N N . ALA A 1 195 ? -2.870 5.116 -14.446 1.00 84.69 195 ALA A N 1
ATOM 1565 C CA . ALA A 1 195 ? -2.516 6.146 -15.423 1.00 84.69 195 ALA A CA 1
ATOM 1566 C C . ALA A 1 195 ? -1.023 6.509 -15.352 1.00 84.69 195 ALA A C 1
ATOM 1568 O O . ALA A 1 195 ? -0.337 6.470 -16.372 1.00 84.69 195 ALA A O 1
ATOM 1569 N N . ALA A 1 196 ? -0.518 6.757 -14.140 1.00 85.75 196 ALA A N 1
ATOM 1570 C CA . ALA A 1 196 ? 0.889 7.062 -13.896 1.00 85.75 196 ALA A CA 1
ATOM 1571 C C . ALA A 1 196 ? 1.812 5.887 -14.263 1.00 85.75 196 ALA A C 1
ATOM 1573 O O . ALA A 1 196 ? 2.866 6.092 -14.859 1.00 85.75 196 ALA A O 1
ATOM 1574 N N . ARG A 1 197 ? 1.411 4.639 -13.965 1.00 87.12 197 ARG A N 1
ATOM 1575 C CA . ARG A 1 197 ? 2.186 3.457 -14.380 1.00 87.12 197 ARG A CA 1
ATOM 1576 C C . ARG A 1 197 ? 2.270 3.336 -15.894 1.00 87.12 197 ARG A C 1
ATOM 1578 O O . ARG A 1 197 ? 3.354 3.099 -16.414 1.00 87.12 197 ARG A O 1
ATOM 1585 N N . ARG A 1 198 ? 1.153 3.518 -16.602 1.00 86.19 198 ARG A N 1
ATOM 1586 C CA . ARG A 1 198 ? 1.128 3.465 -18.067 1.00 86.19 198 ARG A CA 1
ATOM 1587 C C . ARG A 1 198 ? 2.047 4.525 -18.669 1.00 86.19 198 ARG A C 1
ATOM 1589 O O . ARG A 1 198 ? 2.818 4.207 -19.561 1.00 86.19 198 ARG A O 1
ATOM 1596 N N . GLU A 1 199 ? 2.002 5.750 -18.157 1.00 88.44 199 GLU A N 1
ATOM 1597 C CA . GLU A 1 199 ? 2.897 6.819 -18.602 1.00 88.44 199 GLU A CA 1
ATOM 1598 C C . GLU A 1 199 ? 4.375 6.472 -18.365 1.00 88.44 199 GLU A C 1
ATOM 1600 O O . GLU A 1 199 ? 5.184 6.580 -19.284 1.00 88.44 199 GLU A O 1
ATOM 1605 N N . CYS A 1 200 ? 4.722 5.981 -17.173 1.00 87.12 200 CYS A N 1
ATOM 1606 C CA . CYS A 1 200 ? 6.084 5.553 -16.857 1.00 87.12 200 CYS A CA 1
ATOM 1607 C C . CYS A 1 200 ? 6.569 4.431 -17.796 1.00 87.12 200 CYS A C 1
ATOM 1609 O O . CYS A 1 200 ? 7.698 4.472 -18.285 1.00 87.12 200 CYS A O 1
ATOM 1611 N N . LEU A 1 201 ? 5.701 3.463 -18.112 1.00 87.31 201 LEU A N 1
ATOM 1612 C CA . LEU A 1 201 ? 6.007 2.387 -19.058 1.00 87.31 201 LEU A CA 1
ATOM 1613 C C . LEU A 1 201 ? 6.237 2.910 -20.478 1.00 87.31 201 LEU A C 1
ATOM 1615 O O . LEU A 1 201 ? 7.179 2.470 -21.133 1.00 87.31 201 LEU A O 1
ATOM 1619 N N . GLU A 1 202 ? 5.425 3.855 -20.953 1.00 91.19 202 GLU A N 1
ATOM 1620 C CA . GLU A 1 202 ? 5.634 4.481 -22.264 1.00 91.19 202 GLU A CA 1
ATOM 1621 C C . GLU A 1 202 ? 6.953 5.261 -22.309 1.00 91.19 202 GLU A C 1
ATOM 1623 O O . GLU A 1 202 ? 7.745 5.097 -23.238 1.00 91.19 202 GLU A O 1
ATOM 1628 N N . GLN A 1 203 ? 7.265 6.029 -21.263 1.00 92.31 203 GLN A N 1
ATOM 1629 C CA . GLN A 1 203 ? 8.551 6.722 -21.161 1.00 92.31 203 GLN A CA 1
ATOM 1630 C C . GLN A 1 203 ? 9.732 5.740 -21.151 1.00 92.31 203 GLN A C 1
ATOM 1632 O O . GLN A 1 203 ? 10.744 5.977 -21.813 1.00 92.31 203 GLN A O 1
ATOM 1637 N N . ALA A 1 204 ? 9.613 4.623 -20.428 1.00 90.50 204 ALA A N 1
ATOM 1638 C CA . ALA A 1 204 ? 10.631 3.578 -20.400 1.00 90.50 204 ALA A CA 1
ATOM 1639 C C . ALA A 1 204 ? 10.811 2.918 -21.775 1.00 90.50 204 ALA A C 1
ATOM 1641 O O . ALA A 1 204 ? 11.945 2.704 -22.198 1.00 90.50 204 ALA A O 1
ATOM 1642 N N . ARG A 1 205 ? 9.719 2.659 -22.508 1.00 92.62 205 ARG A N 1
ATOM 1643 C CA . ARG A 1 205 ? 9.756 2.118 -23.878 1.00 92.62 205 ARG A CA 1
ATOM 1644 C C . ARG A 1 205 ? 10.489 3.048 -24.838 1.00 92.62 205 ARG A C 1
ATOM 1646 O O . ARG A 1 205 ? 11.348 2.582 -25.581 1.00 92.62 205 ARG A O 1
ATOM 1653 N N . VAL A 1 206 ? 10.205 4.351 -24.784 1.00 95.38 206 VAL A N 1
ATOM 1654 C CA . VAL A 1 206 ? 10.899 5.356 -25.607 1.00 95.38 206 VAL A CA 1
ATOM 1655 C C . VAL A 1 206 ? 12.392 5.386 -25.280 1.00 95.38 206 VAL A C 1
ATOM 1657 O O . VAL A 1 206 ? 13.221 5.285 -26.183 1.00 95.38 206 VAL A O 1
ATOM 1660 N N . LYS A 1 207 ? 12.754 5.456 -23.992 1.00 95.69 207 LYS A N 1
ATOM 1661 C CA . LYS A 1 207 ? 14.162 5.426 -23.559 1.00 95.69 207 LYS A CA 1
ATOM 1662 C C . LYS A 1 207 ? 14.869 4.154 -24.023 1.00 95.69 207 LYS A C 1
ATOM 1664 O O . LYS A 1 207 ? 15.989 4.222 -24.521 1.00 95.69 207 LYS A O 1
ATOM 1669 N N . TRP A 1 208 ? 14.212 3.003 -23.898 1.00 95.19 208 TRP A N 1
ATOM 1670 C CA . TRP A 1 208 ? 14.774 1.724 -24.316 1.00 95.19 208 TRP A CA 1
ATOM 1671 C C . TRP A 1 208 ? 14.977 1.641 -25.830 1.00 95.19 208 TRP A C 1
ATOM 1673 O O . TRP A 1 208 ? 16.021 1.174 -26.277 1.00 95.19 208 TRP A O 1
ATOM 1683 N N . ALA A 1 209 ? 14.034 2.149 -26.628 1.00 96.62 209 ALA A N 1
ATOM 1684 C CA . ALA A 1 209 ? 14.174 2.203 -28.081 1.00 96.62 209 ALA A CA 1
ATOM 1685 C C . ALA A 1 209 ? 15.407 3.018 -28.508 1.00 96.62 209 ALA A C 1
ATOM 1687 O O . ALA A 1 209 ? 16.185 2.550 -29.339 1.00 96.62 209 ALA A O 1
ATOM 1688 N N . LEU A 1 210 ? 15.631 4.178 -27.877 1.00 96.19 210 LEU A N 1
ATOM 1689 C CA . LEU A 1 210 ? 16.814 5.011 -28.121 1.00 96.19 210 LEU A CA 1
ATOM 1690 C C . LEU A 1 210 ? 18.116 4.280 -27.772 1.00 96.19 210 LEU A C 1
ATOM 1692 O O . LEU A 1 210 ? 19.075 4.318 -28.541 1.00 96.19 210 LEU A O 1
ATOM 1696 N N . ILE A 1 211 ? 18.143 3.577 -26.635 1.00 95.50 211 ILE A N 1
ATOM 1697 C CA . ILE A 1 211 ? 19.295 2.766 -26.224 1.00 95.50 211 ILE A CA 1
ATOM 1698 C C . ILE A 1 211 ? 19.572 1.680 -27.270 1.00 95.50 211 ILE A C 1
ATOM 1700 O O . ILE A 1 211 ? 20.697 1.557 -27.750 1.00 95.50 211 ILE A O 1
ATOM 1704 N N . VAL A 1 212 ? 18.554 0.913 -27.666 1.00 95.56 212 VAL A N 1
ATOM 1705 C CA . VAL A 1 212 ? 18.692 -0.170 -28.651 1.00 95.56 212 VAL A CA 1
ATOM 1706 C C . VAL A 1 212 ? 19.188 0.350 -30.003 1.00 95.56 212 VAL A C 1
ATOM 1708 O O . VAL A 1 212 ? 20.028 -0.297 -30.631 1.00 95.56 212 VAL A O 1
ATOM 1711 N N . GLU A 1 213 ? 18.696 1.501 -30.460 1.00 95.69 213 GLU A N 1
ATOM 1712 C CA . GLU A 1 213 ? 19.143 2.123 -31.709 1.00 95.69 213 GLU A CA 1
ATOM 1713 C C . GLU A 1 213 ? 20.619 2.532 -31.645 1.00 95.69 213 GLU A C 1
ATOM 1715 O O . GLU A 1 213 ? 21.393 2.206 -32.548 1.00 95.69 213 GLU A O 1
ATOM 1720 N N . GLU A 1 214 ? 21.040 3.161 -30.549 1.00 95.44 214 GLU A N 1
ATOM 1721 C CA . GLU A 1 214 ? 22.438 3.534 -30.336 1.00 95.44 214 GLU A CA 1
ATOM 1722 C C . GLU A 1 214 ? 23.349 2.295 -30.278 1.00 95.44 214 GLU A C 1
ATOM 1724 O O . GLU A 1 214 ? 24.402 2.267 -30.917 1.00 95.44 214 GLU A O 1
ATOM 1729 N N . TYR A 1 215 ? 22.919 1.217 -29.614 1.00 94.12 215 TYR A N 1
ATOM 1730 C CA . TYR A 1 215 ? 23.640 -0.063 -29.627 1.00 94.12 215 TYR A CA 1
ATOM 1731 C C . TYR A 1 215 ? 23.756 -0.666 -31.035 1.00 94.12 215 TYR A C 1
ATOM 1733 O O . TYR A 1 215 ? 24.789 -1.246 -31.377 1.00 94.12 215 TYR A O 1
ATOM 1741 N N . ARG A 1 216 ? 22.722 -0.549 -31.879 1.00 95.00 216 ARG A N 1
ATOM 1742 C CA . ARG A 1 216 ? 22.792 -0.989 -33.286 1.00 95.00 216 ARG A CA 1
ATOM 1743 C C . ARG A 1 216 ? 23.785 -0.145 -34.082 1.00 95.00 216 ARG A C 1
ATOM 1745 O O . ARG A 1 216 ? 24.592 -0.713 -34.812 1.00 95.00 216 ARG A O 1
ATOM 1752 N N . ARG A 1 217 ? 23.763 1.180 -33.907 1.00 93.69 217 ARG A N 1
ATOM 1753 C CA . ARG A 1 217 ? 24.693 2.107 -34.568 1.00 93.69 217 ARG A CA 1
ATOM 1754 C C . ARG A 1 217 ? 26.144 1.811 -34.192 1.00 93.69 217 ARG A C 1
ATOM 1756 O O . ARG A 1 217 ? 26.990 1.727 -35.075 1.00 93.69 217 ARG A O 1
ATOM 1763 N N . ARG A 1 218 ? 26.423 1.599 -32.903 1.00 91.56 218 ARG A N 1
ATOM 1764 C CA . ARG A 1 218 ? 27.767 1.259 -32.408 1.00 91.56 218 ARG A CA 1
ATOM 1765 C C . ARG A 1 218 ? 28.281 -0.050 -32.988 1.00 91.56 218 ARG A C 1
ATOM 1767 O O . ARG A 1 218 ? 29.375 -0.054 -33.537 1.00 91.56 218 ARG A O 1
ATOM 1774 N N . ARG A 1 219 ? 27.464 -1.109 -32.963 1.00 92.00 219 ARG A N 1
ATOM 1775 C CA . ARG A 1 219 ? 27.819 -2.390 -33.597 1.00 92.00 219 ARG A CA 1
ATOM 1776 C C . ARG A 1 219 ? 28.092 -2.246 -35.090 1.00 92.00 219 ARG A C 1
ATOM 1778 O O . ARG A 1 219 ? 29.013 -2.868 -35.598 1.00 92.00 219 ARG A O 1
ATOM 1785 N N . TRP A 1 220 ? 27.312 -1.423 -35.794 1.00 89.75 220 TRP A N 1
ATOM 1786 C CA . TRP A 1 220 ? 27.540 -1.173 -37.216 1.00 89.75 220 TRP A CA 1
ATOM 1787 C C . TRP A 1 220 ? 28.872 -0.455 -37.465 1.00 89.75 220 TRP A C 1
ATOM 1789 O O . TRP A 1 220 ? 29.620 -0.874 -38.338 1.00 89.75 220 TRP A O 1
ATOM 1799 N N . ILE A 1 221 ? 29.198 0.575 -36.673 1.00 90.31 221 ILE A N 1
ATOM 1800 C CA . ILE A 1 221 ? 30.483 1.294 -36.752 1.00 90.31 221 ILE A CA 1
ATOM 1801 C C . ILE A 1 221 ? 31.661 0.364 -36.443 1.00 90.31 221 ILE A C 1
ATOM 1803 O O . ILE A 1 221 ? 32.682 0.434 -37.119 1.00 90.31 221 ILE A O 1
ATOM 1807 N N . GLU A 1 222 ? 31.531 -0.486 -35.427 1.00 89.12 222 GLU A N 1
ATOM 1808 C CA . GLU A 1 222 ? 32.557 -1.450 -35.024 1.00 89.12 222 GLU A CA 1
ATOM 1809 C C . GLU A 1 222 ? 32.814 -2.485 -36.126 1.00 89.12 222 GLU A C 1
ATOM 1811 O O . GLU A 1 222 ? 33.946 -2.603 -36.585 1.00 89.12 222 GLU A O 1
ATOM 1816 N N . ALA A 1 223 ? 31.759 -3.097 -36.673 1.00 85.94 223 ALA A N 1
ATOM 1817 C CA . ALA A 1 223 ? 31.865 -4.005 -37.817 1.00 85.94 223 ALA A CA 1
ATOM 1818 C C . ALA A 1 223 ? 32.450 -3.321 -39.068 1.00 85.94 223 ALA A C 1
ATOM 1820 O O . ALA A 1 223 ? 33.210 -3.925 -39.825 1.00 85.94 223 ALA A O 1
ATOM 1821 N N . TRP A 1 224 ? 32.123 -2.043 -39.293 1.00 85.50 224 TRP A N 1
ATOM 1822 C CA . TRP A 1 224 ? 32.736 -1.258 -40.364 1.00 85.50 224 TRP A CA 1
ATOM 1823 C C . TRP A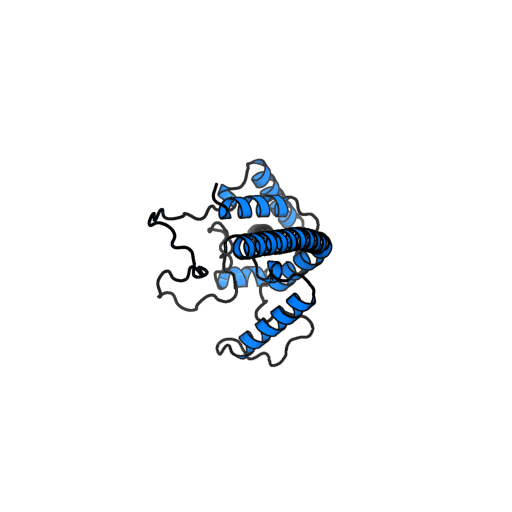 1 224 ? 34.236 -1.077 -40.127 1.00 85.50 224 TRP A C 1
ATOM 1825 O O . TRP A 1 224 ? 35.029 -1.300 -41.033 1.00 85.50 224 TRP A O 1
ATOM 1835 N N . ARG A 1 225 ? 34.653 -0.715 -38.911 1.00 84.62 225 ARG A N 1
ATOM 1836 C CA . ARG A 1 225 ? 36.077 -0.570 -38.572 1.00 84.62 225 ARG A CA 1
ATOM 1837 C C . ARG A 1 225 ? 36.847 -1.876 -38.739 1.00 84.62 225 ARG A C 1
ATOM 1839 O O . ARG A 1 225 ? 37.958 -1.830 -39.247 1.00 84.62 225 ARG A O 1
ATOM 1846 N N . GLU A 1 226 ? 36.261 -3.009 -38.365 1.00 86.12 226 GLU A N 1
ATOM 1847 C CA . GLU A 1 226 ? 36.869 -4.332 -38.550 1.00 86.12 226 GLU A CA 1
ATOM 1848 C C . GLU A 1 226 ? 37.052 -4.692 -40.032 1.00 86.12 226 GLU A C 1
ATOM 1850 O O . GLU A 1 226 ? 38.111 -5.187 -40.406 1.00 86.12 226 GLU A O 1
ATOM 1855 N N . MET A 1 227 ? 36.076 -4.387 -40.898 1.00 76.69 227 MET A N 1
ATOM 1856 C CA . MET A 1 227 ? 36.196 -4.625 -42.348 1.00 76.69 227 MET A CA 1
ATOM 1857 C C . MET A 1 227 ? 37.310 -3.815 -43.018 1.00 76.69 227 MET A C 1
ATOM 1859 O O . MET A 1 227 ? 37.896 -4.290 -43.983 1.00 76.69 227 MET A O 1
ATOM 1863 N N . TRP A 1 228 ? 37.566 -2.591 -42.551 1.00 71.06 228 TRP A N 1
ATOM 1864 C CA . TRP A 1 228 ? 38.557 -1.683 -43.145 1.00 71.06 228 TRP A CA 1
ATOM 1865 C C . TRP A 1 228 ? 39.914 -1.698 -42.420 1.00 71.06 228 TRP A C 1
ATOM 1867 O O . TRP A 1 228 ? 40.794 -0.908 -42.758 1.00 71.06 228 TRP A O 1
ATOM 1877 N N . ALA A 1 229 ? 40.086 -2.567 -41.419 1.00 67.12 229 ALA A N 1
ATOM 1878 C CA . ALA A 1 229 ? 41.351 -2.796 -40.718 1.00 67.12 229 ALA A CA 1
ATOM 1879 C C . ALA A 1 229 ? 42.159 -3.990 -41.283 1.00 67.12 229 ALA A C 1
ATOM 1881 O O .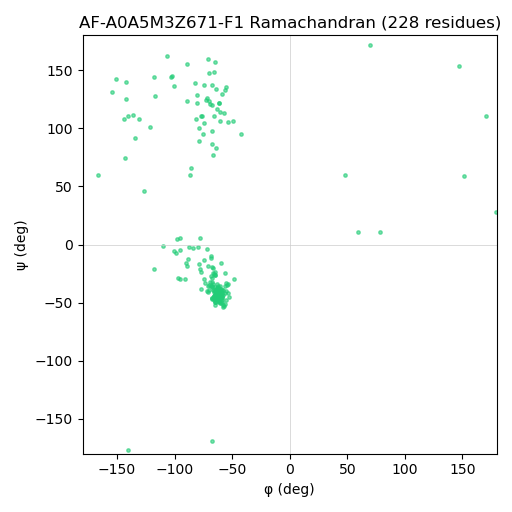 ALA A 1 229 ? 43.191 -4.342 -40.709 1.00 67.12 229 ALA A O 1
ATOM 1882 N N . VAL A 1 230 ? 41.696 -4.590 -42.389 1.00 50.72 230 VAL A N 1
ATOM 1883 C CA . VAL A 1 230 ? 42.361 -5.645 -43.183 1.00 50.72 230 VAL A CA 1
ATOM 1884 C C . VAL A 1 230 ? 42.845 -5.054 -44.502 1.00 50.72 230 VAL A C 1
ATOM 1886 O O . VAL A 1 230 ? 43.973 -5.402 -44.913 1.00 50.72 230 VAL A O 1
#

Secondary structure (DSSP, 8-state):
--HHHHHHHHHHHHHHH--S----S--HHHHHHHHHTTSB-TTSSSSB---SSTT---S-S---S------TT-PPPS------PPPHHHH--HHHHHHHHHHHHHHHHH-GGGHHHHHHHHHHHHHHHHHHHHHSGGGG--SHHHHHHHHHHHHHHHHH-SSS----S--SS--TT-TT-HHHHHHHHHHHTHHHHHHHHHHHHHHHHHHHHHHHHHHHHHHHHHHT--

Mean predicted aligned error: 11.72 Å

Sequence (230 aa):
MDSHSQDQSDALAEALSCTTCTLTDLTRATYLKHLQNGLYNPLHDPPFTITNNPEALPLSSSLGPLDDDVAPDTIPPTGTTPHTPASYSSLMTPSQLTRYHAQVASYVSHDPAHGVDFARYRVDYHIHLHYLRRRGMLSLCRNAEDLHEFREWKWRLAAEDPVEPRCPRPRRWGWPGDAGLFMLYQMSLWRRGWAARRECLEQARVKWALIVEEYRRRRWIEAWREMWAV

Organism: Aspergillus terreus (NCBI:txid33178)

pLDDT: mean 77.02, std 19.09, range [28.05, 96.62]

Solvent-accessible surface area (backbone atoms only — not comparable to full-atom values): 14029 Å² total; per-residue (Å²): 132,56,74,67,52,51,50,50,42,51,16,43,56,49,36,77,68,55,83,80,80,76,77,77,85,71,46,71,68,47,51,54,50,30,46,74,74,59,43,36,38,92,89,45,56,55,35,53,63,91,49,98,46,77,77,74,65,76,94,60,98,83,73,77,99,77,78,84,89,67,73,96,84,71,87,75,79,93,70,91,66,85,77,74,71,76,21,60,74,80,59,46,51,75,70,51,47,52,49,51,51,50,52,30,52,50,42,27,72,77,38,63,90,62,38,65,69,53,24,43,49,53,52,54,50,47,30,47,47,42,37,38,55,72,73,30,77,69,56,75,38,83,50,70,65,49,45,49,54,52,52,52,50,50,43,53,53,51,62,69,40,88,85,52,81,72,68,94,62,84,52,97,77,76,66,70,90,41,84,80,42,56,63,62,53,41,50,53,55,48,62,72,44,44,66,63,48,50,51,52,50,52,54,50,50,54,56,48,50,54,51,54,50,51,54,51,53,50,53,51,52,50,55,50,52,60,68,74,73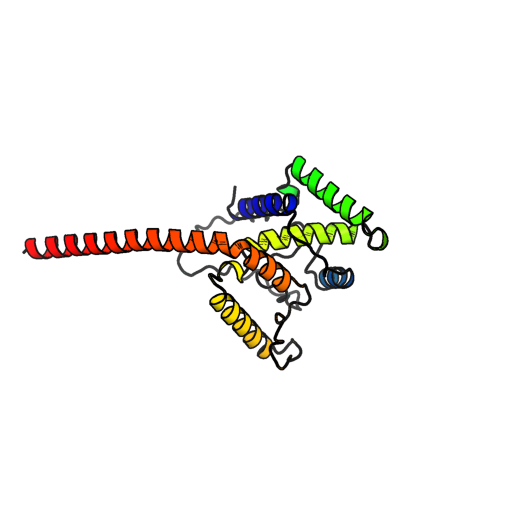,1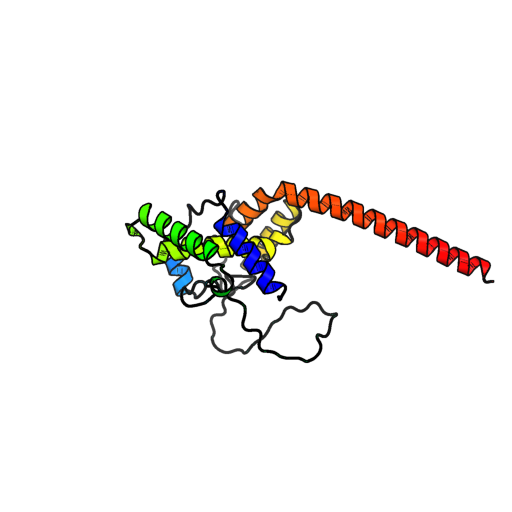13

Radius of gyration: 22.54 Å; Cα contacts (8 Å, |Δi|>4): 140; chains: 1; bounding box: 59×47×65 Å